Protein AF-A0A936E448-F1 (afdb_monomer_lite)

Structure (mmCIF, N/CA/C/O backbone):
data_AF-A0A936E448-F1
#
_entry.id   AF-A0A936E448-F1
#
loop_
_atom_site.group_PDB
_atom_site.id
_atom_site.type_symbol
_atom_site.label_atom_id
_atom_site.label_alt_id
_atom_site.label_comp_id
_atom_site.label_asym_id
_atom_site.label_entity_id
_atom_site.label_seq_id
_atom_site.pdbx_PDB_ins_code
_atom_site.Cartn_x
_atom_site.Cartn_y
_atom_site.Cartn_z
_atom_site.occupancy
_atom_site.B_iso_or_equiv
_atom_site.auth_seq_id
_atom_site.auth_comp_id
_atom_site.auth_asym_id
_atom_site.auth_atom_id
_atom_site.pdbx_PDB_model_num
ATOM 1 N N . MET A 1 1 ? 21.273 12.935 -18.245 1.00 67.50 1 MET A N 1
ATOM 2 C CA . MET A 1 1 ? 21.453 12.104 -17.040 1.00 67.50 1 MET A CA 1
ATOM 3 C C . MET A 1 1 ? 22.605 12.627 -16.180 1.00 67.50 1 MET A C 1
ATOM 5 O O . MET A 1 1 ? 22.310 13.150 -15.120 1.00 67.50 1 MET A O 1
ATOM 9 N N . ALA A 1 2 ? 23.853 12.652 -16.668 1.00 67.81 2 ALA A N 1
ATOM 10 C CA . ALA A 1 2 ? 25.039 13.098 -15.910 1.00 67.81 2 ALA A CA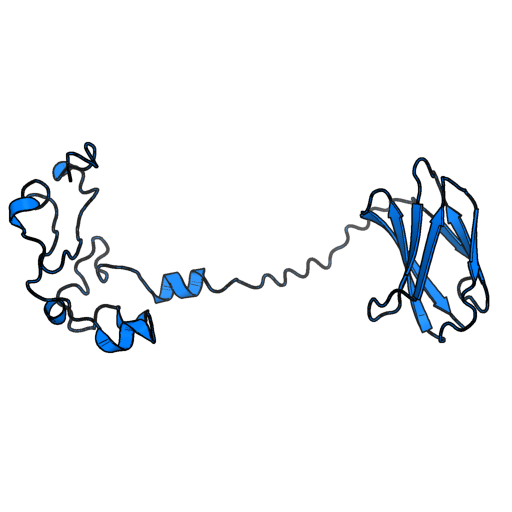 1
ATOM 11 C C . ALA A 1 2 ? 24.929 14.464 -15.194 1.00 67.81 2 ALA A C 1
ATOM 13 O O . ALA A 1 2 ? 25.466 14.628 -14.109 1.00 67.81 2 ALA A O 1
ATOM 14 N N . ARG A 1 3 ? 24.196 15.441 -15.757 1.00 77.38 3 ARG A N 1
ATOM 15 C CA . ARG A 1 3 ? 23.958 16.746 -15.102 1.00 77.38 3 ARG A CA 1
ATOM 16 C C . ARG A 1 3 ? 23.150 16.644 -13.800 1.00 77.38 3 ARG A C 1
ATOM 18 O O . ARG A 1 3 ? 23.341 17.461 -12.912 1.00 77.38 3 ARG A O 1
ATOM 25 N N . TYR A 1 4 ? 22.218 15.700 -13.729 1.00 78.06 4 TYR A N 1
ATOM 26 C CA . TYR A 1 4 ? 21.303 15.533 -12.593 1.00 78.06 4 TYR A CA 1
ATOM 27 C C . TYR A 1 4 ? 21.701 14.354 -11.702 1.00 78.06 4 TYR A C 1
ATOM 29 O O . TYR A 1 4 ? 21.376 14.342 -10.522 1.00 78.06 4 TYR A O 1
ATOM 37 N N . PHE A 1 5 ? 22.424 13.388 -12.267 1.00 79.44 5 PHE A N 1
ATOM 38 C CA . PHE A 1 5 ? 22.872 12.173 -11.603 1.00 79.44 5 PHE A CA 1
ATOM 39 C C . PHE A 1 5 ? 24.347 11.923 -11.949 1.00 79.44 5 PHE A C 1
ATOM 41 O O . PHE A 1 5 ? 24.638 11.096 -12.817 1.00 79.44 5 PHE A O 1
ATOM 48 N N . PRO A 1 6 ? 25.277 12.682 -11.344 1.00 80.50 6 PRO A N 1
ATOM 49 C CA . PRO A 1 6 ? 26.701 12.602 -11.671 1.00 80.50 6 PRO A CA 1
ATOM 50 C C . PRO A 1 6 ? 27.310 11.241 -11.311 1.00 80.50 6 PRO A C 1
ATOM 52 O O . PRO A 1 6 ? 28.178 10.754 -12.02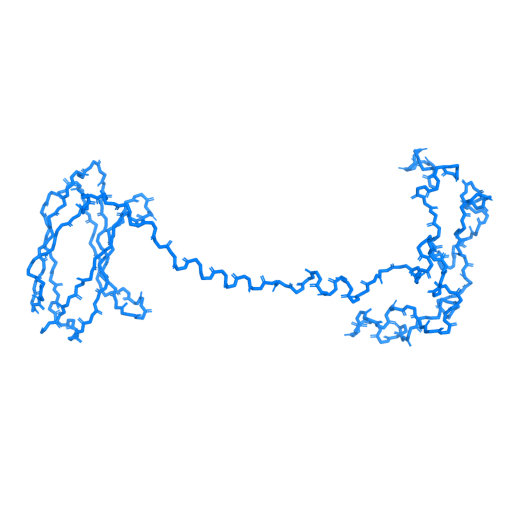8 1.00 80.50 6 PRO A O 1
ATOM 55 N N . ASP A 1 7 ? 26.789 10.592 -10.267 1.00 82.94 7 ASP A N 1
ATOM 56 C CA . ASP A 1 7 ? 27.261 9.282 -9.803 1.00 82.94 7 ASP A CA 1
ATOM 57 C C . ASP A 1 7 ? 26.657 8.112 -10.582 1.00 82.94 7 ASP A C 1
ATOM 59 O O . ASP A 1 7 ? 26.972 6.955 -10.321 1.00 82.94 7 ASP A O 1
ATOM 63 N N . ILE A 1 8 ? 25.768 8.374 -11.538 1.00 80.25 8 ILE A N 1
ATOM 64 C CA . ILE A 1 8 ? 25.227 7.342 -12.415 1.00 80.25 8 ILE A CA 1
ATOM 65 C C . ILE A 1 8 ? 26.090 7.332 -13.668 1.00 80.25 8 ILE A C 1
ATOM 67 O O . ILE A 1 8 ? 26.128 8.311 -14.422 1.00 80.25 8 ILE A O 1
ATOM 71 N N . THR A 1 9 ? 26.784 6.216 -13.885 1.00 81.00 9 THR A N 1
ATOM 72 C CA . THR A 1 9 ? 27.707 6.005 -15.006 1.00 81.00 9 THR A CA 1
ATOM 73 C C . THR A 1 9 ? 27.412 4.663 -15.665 1.00 81.00 9 THR A C 1
ATOM 75 O O . THR A 1 9 ? 26.855 3.770 -15.032 1.00 81.00 9 THR A O 1
ATOM 78 N N . ASP A 1 10 ? 27.809 4.483 -16.925 1.00 79.75 10 ASP A N 1
ATOM 79 C CA . ASP A 1 10 ? 27.659 3.183 -17.593 1.00 79.75 10 ASP A CA 1
ATOM 80 C C . ASP A 1 10 ? 28.402 2.057 -16.855 1.00 79.75 10 ASP A C 1
ATOM 82 O O . ASP A 1 10 ? 27.940 0.922 -16.780 1.00 79.75 10 ASP A O 1
ATOM 86 N N . ALA A 1 11 ? 29.563 2.391 -16.282 1.00 83.31 11 ALA A N 1
ATOM 87 C CA . ALA A 1 11 ? 30.448 1.440 -15.625 1.00 83.31 11 ALA A CA 1
ATOM 88 C C . ALA A 1 11 ? 29.843 0.849 -14.346 1.00 83.31 11 ALA A C 1
ATOM 90 O O . ALA A 1 11 ? 30.059 -0.326 -14.058 1.00 83.31 11 ALA A O 1
ATOM 91 N N . ASN A 1 12 ? 29.084 1.643 -13.583 1.00 85.44 12 ASN A N 1
ATOM 92 C CA . ASN A 1 12 ? 28.488 1.169 -12.334 1.00 85.44 12 ASN A CA 1
ATOM 93 C C . ASN A 1 12 ? 27.119 0.507 -12.502 1.00 85.44 12 ASN A C 1
ATOM 95 O O . ASN A 1 12 ? 26.625 -0.063 -11.535 1.00 85.44 12 ASN A O 1
ATOM 99 N N . LYS A 1 13 ? 26.520 0.551 -13.702 1.00 86.81 13 LYS A N 1
ATOM 100 C CA . LYS A 1 13 ? 25.227 -0.084 -14.014 1.00 86.81 13 LYS A CA 1
ATOM 101 C C . LYS A 1 13 ? 24.083 0.288 -13.059 1.00 86.81 13 LYS A C 1
ATOM 103 O O . LYS A 1 13 ? 23.093 -0.430 -12.967 1.00 86.81 13 LYS A O 1
ATOM 108 N N . ASN A 1 14 ? 24.164 1.441 -12.393 1.00 85.56 14 ASN A N 1
ATOM 109 C CA . ASN A 1 14 ? 23.089 1.908 -11.510 1.00 85.56 14 ASN A CA 1
ATOM 110 C C . ASN A 1 14 ? 21.823 2.320 -12.289 1.00 85.56 14 ASN A C 1
ATOM 112 O O . ASN A 1 14 ? 20.761 2.495 -11.698 1.00 85.56 14 ASN A O 1
ATOM 116 N N . PHE A 1 15 ? 21.930 2.485 -13.611 1.00 85.88 15 PHE A N 1
ATOM 117 C CA . PHE A 1 15 ? 20.810 2.715 -14.522 1.00 85.88 15 PHE A CA 1
ATOM 118 C C . PHE A 1 15 ? 20.906 1.755 -15.716 1.00 85.88 15 PHE A C 1
ATOM 120 O O . PHE A 1 15 ? 21.271 2.135 -16.830 1.00 85.88 15 PHE A O 1
ATOM 127 N N . ASP A 1 16 ? 20.621 0.483 -15.444 1.00 87.56 16 ASP A N 1
ATOM 128 C CA . ASP A 1 16 ? 20.720 -0.638 -16.380 1.00 87.56 16 ASP A CA 1
ATOM 129 C C . ASP A 1 16 ? 19.345 -1.280 -16.617 1.00 87.56 16 ASP A C 1
ATOM 131 O O . ASP A 1 16 ? 18.483 -1.255 -15.739 1.00 87.56 16 ASP A O 1
ATOM 135 N N . ARG A 1 17 ? 19.154 -1.865 -17.804 1.00 90.44 17 ARG A N 1
ATOM 136 C CA . ARG A 1 17 ? 17.973 -2.668 -18.169 1.00 90.44 17 ARG A CA 1
ATOM 137 C C . ARG A 1 17 ? 16.629 -1.955 -18.031 1.00 90.44 17 ARG A C 1
ATOM 139 O O . ARG A 1 17 ? 15.655 -2.531 -17.558 1.00 90.44 17 ARG A O 1
ATOM 146 N N . ASN A 1 18 ? 16.560 -0.704 -18.476 1.00 90.81 18 ASN A N 1
ATOM 147 C CA . ASN A 1 18 ? 15.324 0.077 -18.508 1.00 90.81 18 ASN A CA 1
ATOM 148 C C . ASN A 1 18 ? 14.719 0.098 -19.912 1.00 90.81 18 ASN A C 1
ATOM 150 O O . ASN A 1 18 ? 15.445 0.076 -20.904 1.00 90.81 18 ASN A O 1
ATOM 154 N N . ILE A 1 19 ? 13.394 0.212 -19.999 1.00 93.06 19 ILE A N 1
ATOM 155 C CA . ILE A 1 19 ? 12.680 0.440 -21.260 1.00 93.06 19 ILE A CA 1
ATOM 156 C C . ILE A 1 19 ? 12.337 1.929 -21.354 1.00 93.06 19 ILE A C 1
ATOM 158 O O . ILE A 1 19 ? 11.545 2.449 -20.571 1.00 93.06 19 ILE A O 1
ATOM 162 N N . LEU A 1 20 ? 12.934 2.624 -22.321 1.00 91.62 20 LEU A N 1
ATOM 163 C CA . LEU A 1 20 ? 12.786 4.061 -22.538 1.00 91.62 20 LEU A CA 1
ATOM 164 C C . LEU A 1 20 ? 12.075 4.314 -23.870 1.00 91.62 20 LEU A C 1
ATOM 166 O O . LEU A 1 20 ? 12.687 4.549 -24.912 1.00 91.62 20 LEU A O 1
ATOM 170 N N . VAL A 1 21 ? 10.748 4.235 -23.829 1.00 93.62 21 VAL A N 1
ATOM 171 C CA . VAL A 1 21 ? 9.876 4.331 -25.007 1.00 93.62 21 VAL A CA 1
ATOM 172 C C . VAL A 1 21 ? 10.023 5.688 -25.692 1.00 93.62 21 VAL A C 1
ATOM 174 O O . VAL A 1 21 ? 9.945 6.727 -25.035 1.00 93.62 21 VAL A O 1
ATOM 177 N N . LYS A 1 22 ? 10.211 5.689 -27.019 1.00 92.50 22 LYS A N 1
ATOM 178 C CA . LYS A 1 22 ? 10.402 6.895 -27.852 1.00 92.50 22 LYS A CA 1
ATOM 179 C C . LYS A 1 22 ? 11.601 7.767 -27.458 1.00 92.50 22 LYS A C 1
ATOM 181 O O . LYS A 1 22 ? 11.741 8.879 -27.971 1.00 92.50 22 LYS A O 1
ATOM 186 N N . ALA A 1 23 ? 12.469 7.296 -26.565 1.00 87.81 23 ALA A N 1
ATOM 187 C CA . ALA A 1 23 ? 13.646 8.047 -26.175 1.00 87.81 23 ALA A CA 1
ATOM 188 C C . ALA A 1 23 ? 14.740 7.916 -27.252 1.00 87.81 23 ALA A C 1
ATOM 190 O O . ALA A 1 23 ? 14.985 6.821 -27.761 1.00 87.81 23 ALA A O 1
ATOM 191 N N . PRO A 1 24 ? 15.427 9.012 -27.614 1.00 85.56 24 PRO A N 1
ATOM 192 C CA . PRO A 1 24 ? 16.502 8.965 -28.596 1.00 85.56 24 PRO A CA 1
ATOM 193 C C . PRO A 1 24 ? 17.741 8.311 -27.969 1.00 85.56 24 PRO A C 1
ATOM 195 O O . PRO A 1 24 ? 18.416 8.934 -27.149 1.00 85.56 24 PRO A O 1
ATOM 198 N N . SER A 1 25 ? 18.045 7.067 -28.348 1.00 83.06 25 SER A N 1
ATOM 199 C CA . SER A 1 25 ? 19.123 6.256 -27.750 1.00 83.06 25 SER A CA 1
ATOM 200 C C . SER A 1 25 ? 20.490 6.951 -27.749 1.00 83.06 25 SER A C 1
ATOM 202 O O . SER A 1 25 ? 21.244 6.843 -26.785 1.00 83.06 25 SER A O 1
ATOM 204 N N . ASN A 1 26 ? 20.784 7.764 -28.767 1.00 82.12 26 ASN A N 1
ATOM 205 C CA . ASN A 1 26 ? 22.023 8.539 -28.867 1.00 82.12 26 ASN A CA 1
ATOM 206 C C . ASN A 1 26 ? 22.213 9.580 -27.746 1.00 82.12 26 ASN A C 1
ATOM 208 O O . ASN A 1 26 ? 23.343 9.951 -27.451 1.00 82.12 26 ASN A O 1
ATOM 212 N N . ARG A 1 27 ? 21.143 10.042 -27.083 1.00 79.81 27 ARG A N 1
ATOM 213 C CA . ARG A 1 27 ? 21.239 10.928 -25.905 1.00 79.81 27 ARG A CA 1
ATOM 214 C C . ARG A 1 27 ? 21.542 10.175 -24.610 1.00 79.81 27 ARG A C 1
ATOM 216 O O . ARG A 1 27 ? 21.776 10.799 -23.575 1.00 79.81 27 ARG A O 1
ATOM 223 N N . TYR A 1 28 ? 21.544 8.850 -24.685 1.00 75.50 28 TYR A N 1
ATOM 224 C CA . TYR A 1 28 ? 21.855 7.927 -23.605 1.00 75.50 28 TYR A CA 1
ATOM 225 C C . TYR A 1 28 ? 23.121 7.121 -23.918 1.00 75.50 28 TYR A C 1
ATOM 227 O O . TYR A 1 28 ? 23.392 6.146 -23.231 1.00 75.50 28 TYR A O 1
ATOM 235 N N . SER A 1 29 ? 23.926 7.550 -24.901 1.00 64.81 29 SER A N 1
ATOM 236 C CA . SER A 1 29 ? 25.167 6.882 -25.330 1.00 64.81 29 SER A CA 1
ATOM 237 C C . SER A 1 29 ? 26.159 6.627 -24.190 1.00 64.81 29 SER A C 1
ATOM 239 O O . SER A 1 29 ? 26.910 5.658 -24.214 1.00 64.81 29 SER A O 1
ATOM 241 N N . ASN A 1 30 ? 26.129 7.470 -23.155 1.00 62.78 30 ASN A N 1
ATOM 242 C CA . ASN A 1 30 ? 26.953 7.334 -21.949 1.00 62.78 30 ASN A CA 1
ATOM 243 C C . ASN A 1 30 ? 26.418 6.260 -20.973 1.00 62.78 30 ASN A C 1
ATOM 245 O O . ASN A 1 30 ? 26.886 6.197 -19.840 1.00 62.78 30 ASN A O 1
ATOM 249 N N . TYR A 1 31 ? 25.396 5.501 -21.383 1.00 66.88 31 TYR A N 1
ATOM 250 C CA . TYR A 1 31 ? 24.610 4.530 -20.606 1.00 66.88 31 TYR A CA 1
ATOM 251 C C . TYR A 1 31 ? 24.110 3.373 -21.490 1.00 66.88 31 TYR A C 1
ATOM 253 O O . TYR A 1 31 ? 23.028 2.824 -21.257 1.00 66.88 31 TYR A O 1
ATOM 261 N N . SER A 1 32 ? 24.826 3.083 -22.578 1.00 63.72 32 SER A N 1
ATOM 262 C CA . SER A 1 32 ? 24.412 2.093 -23.577 1.00 63.72 32 SER A CA 1
ATOM 263 C C . SER A 1 32 ? 25.550 1.204 -24.080 1.00 63.72 32 SER A C 1
ATOM 265 O O . SER A 1 32 ? 25.315 0.381 -24.959 1.00 63.72 32 SER A O 1
ATOM 267 N N . THR A 1 33 ? 26.784 1.395 -23.599 1.00 74.44 33 THR A N 1
ATOM 268 C CA . THR A 1 33 ? 27.932 0.561 -23.996 1.00 74.44 33 THR A CA 1
ATOM 269 C C . THR A 1 33 ? 28.043 -0.653 -23.078 1.00 74.44 33 THR A C 1
ATOM 271 O O . THR A 1 33 ? 28.263 -1.769 -23.539 1.00 74.44 33 THR A O 1
ATOM 274 N N . ILE A 1 34 ? 27.870 -0.438 -21.773 1.00 82.94 34 ILE A N 1
ATOM 275 C CA . ILE A 1 34 ? 27.935 -1.468 -20.730 1.00 82.94 34 ILE A CA 1
ATOM 276 C C . ILE A 1 34 ? 26.532 -1.802 -20.204 1.00 82.94 34 ILE A C 1
ATOM 278 O O . ILE A 1 34 ? 26.230 -2.973 -19.947 1.00 82.94 34 ILE A O 1
ATOM 282 N N . SER A 1 35 ? 25.681 -0.790 -20.047 1.00 86.06 35 SER A N 1
ATOM 283 C CA . SER A 1 35 ? 24.281 -0.936 -19.650 1.00 86.06 35 SER A CA 1
ATOM 284 C C . SER A 1 35 ? 23.417 -1.322 -20.855 1.00 86.06 35 SER A C 1
ATOM 286 O O . SER A 1 35 ? 23.611 -0.839 -21.969 1.00 86.06 35 SER A O 1
ATOM 288 N N . GLN A 1 36 ? 22.432 -2.183 -20.631 1.00 87.81 36 GLN A N 1
ATOM 289 C CA . GLN A 1 36 ? 21.527 -2.755 -21.626 1.00 87.81 36 GLN A CA 1
ATOM 290 C C . GLN A 1 36 ? 20.145 -2.100 -21.546 1.00 87.81 36 GLN A C 1
ATOM 292 O O . GLN A 1 36 ? 19.140 -2.762 -21.306 1.00 87.81 36 GLN A O 1
ATOM 297 N N . ASN A 1 37 ? 20.088 -0.778 -21.714 1.00 89.38 37 ASN A N 1
ATOM 298 C CA . ASN A 1 37 ? 18.818 -0.055 -21.809 1.00 89.38 37 ASN A CA 1
ATOM 299 C C . ASN A 1 37 ? 18.190 -0.231 -23.207 1.00 89.38 37 ASN A C 1
ATOM 301 O O . ASN A 1 37 ? 18.888 -0.229 -24.221 1.00 89.38 37 ASN A O 1
ATOM 305 N N . TYR A 1 38 ? 16.865 -0.352 -23.261 1.00 91.88 38 TYR A N 1
ATOM 306 C CA . TYR A 1 38 ? 16.085 -0.617 -24.470 1.00 91.88 38 TYR A CA 1
ATOM 307 C C . TYR A 1 38 ? 15.303 0.628 -24.901 1.00 91.88 38 TYR A C 1
ATOM 309 O O . TYR A 1 38 ? 14.716 1.320 -24.071 1.00 91.88 38 TYR A O 1
ATOM 317 N N . PHE A 1 39 ? 15.260 0.897 -26.209 1.00 92.88 39 PHE A N 1
ATOM 318 C CA . PHE A 1 39 ? 14.686 2.123 -26.784 1.00 92.88 39 PHE A CA 1
ATOM 319 C C . PHE A 1 39 ? 13.653 1.806 -27.880 1.00 92.88 39 PHE A C 1
ATOM 321 O O . PHE A 1 39 ? 13.917 2.056 -29.058 1.00 92.88 39 PHE A O 1
ATOM 328 N N . PRO A 1 40 ? 12.496 1.210 -27.535 1.00 94.88 40 PRO A N 1
ATOM 329 C CA . PRO A 1 40 ? 11.447 0.925 -28.511 1.00 94.88 40 PRO A CA 1
ATOM 330 C C . PRO A 1 40 ? 10.903 2.207 -29.159 1.00 94.88 40 PRO A C 1
ATOM 332 O O . PRO A 1 40 ? 10.780 3.251 -28.506 1.00 94.88 40 PRO A O 1
ATOM 335 N N . ALA A 1 41 ? 10.557 2.120 -30.447 1.00 94.38 41 ALA A N 1
ATOM 336 C CA . ALA A 1 41 ? 10.094 3.257 -31.241 1.00 94.38 41 ALA A CA 1
ATOM 337 C C . ALA A 1 41 ? 8.662 3.679 -30.878 1.00 94.38 41 ALA A C 1
ATOM 339 O O . ALA A 1 41 ? 8.324 4.860 -30.975 1.00 94.38 41 ALA A O 1
ATOM 340 N N . GLY A 1 42 ? 7.830 2.740 -30.430 1.00 95.12 42 GLY A N 1
ATOM 341 C CA . GLY A 1 42 ? 6.466 2.979 -29.982 1.00 95.12 42 GLY A CA 1
ATOM 342 C C . GLY A 1 42 ? 6.114 2.217 -28.708 1.00 95.12 42 GLY A C 1
ATOM 343 O O . GLY A 1 42 ? 6.798 1.288 -28.290 1.00 95.12 42 GLY A O 1
ATOM 344 N N . ILE A 1 43 ? 5.004 2.616 -28.085 1.00 94.25 43 ILE A N 1
ATOM 345 C CA . ILE A 1 43 ? 4.471 1.941 -26.893 1.00 94.25 43 ILE A CA 1
ATOM 346 C C . ILE A 1 43 ? 3.987 0.516 -27.204 1.00 94.25 43 ILE A C 1
ATOM 348 O O . ILE A 1 43 ? 4.058 -0.360 -26.349 1.00 94.25 43 ILE A O 1
ATOM 352 N N . SER A 1 44 ? 3.554 0.275 -28.446 1.00 94.50 44 SER A N 1
ATOM 353 C CA . SER A 1 44 ? 3.178 -1.044 -28.962 1.00 94.50 44 SER A CA 1
ATOM 354 C C . SER A 1 44 ? 4.337 -2.036 -28.926 1.00 94.50 44 SER A C 1
ATOM 356 O O . SER A 1 44 ? 4.124 -3.212 -28.654 1.00 94.50 44 SER A O 1
ATOM 358 N N . ASP A 1 45 ? 5.565 -1.558 -29.138 1.00 96.44 45 ASP A N 1
ATOM 359 C CA . ASP A 1 45 ? 6.755 -2.410 -29.234 1.00 96.44 45 ASP A CA 1
ATOM 360 C C . ASP A 1 45 ? 7.219 -2.902 -27.855 1.00 96.44 45 ASP A C 1
ATOM 362 O O . ASP A 1 45 ? 8.042 -3.809 -27.757 1.00 96.44 45 ASP A O 1
ATOM 366 N N . VAL A 1 46 ? 6.680 -2.322 -26.775 1.00 95.75 46 VAL A N 1
ATOM 367 C CA . VAL A 1 46 ? 6.909 -2.793 -25.403 1.00 95.75 46 VAL A CA 1
ATOM 368 C C . VAL A 1 46 ? 6.239 -4.145 -25.166 1.00 95.75 46 VAL A C 1
ATOM 370 O O . VAL A 1 46 ? 6.770 -4.984 -24.439 1.00 95.75 46 VAL A O 1
ATOM 373 N N . GLY A 1 47 ? 5.090 -4.381 -25.804 1.00 96.06 47 GLY A N 1
ATOM 374 C CA . GLY A 1 47 ? 4.336 -5.621 -25.654 1.00 96.06 47 GLY A CA 1
ATOM 375 C C . GLY A 1 47 ? 3.674 -5.760 -24.284 1.00 96.06 47 GLY A C 1
ATOM 376 O O . GLY A 1 47 ? 3.808 -6.806 -23.651 1.00 96.06 47 GLY A O 1
ATOM 377 N N . PHE A 1 48 ? 2.979 -4.723 -23.811 1.00 95.62 48 PHE A N 1
ATOM 378 C CA . PHE A 1 48 ? 2.113 -4.822 -22.628 1.00 95.62 48 PHE A CA 1
ATOM 379 C C . PHE A 1 48 ? 0.966 -5.819 -22.839 1.00 95.62 48 PHE A C 1
ATOM 381 O O . PHE A 1 48 ? 0.559 -6.054 -23.975 1.00 95.62 48 PHE A O 1
ATOM 388 N N . THR A 1 49 ? 0.422 -6.368 -21.753 1.00 95.25 49 THR A N 1
ATOM 389 C CA . THR A 1 49 ? -0.763 -7.241 -21.792 1.00 95.25 49 THR A CA 1
ATOM 390 C C . THR A 1 49 ? -1.974 -6.522 -22.393 1.00 95.25 49 THR A C 1
ATOM 392 O O . THR A 1 49 ? -2.586 -7.046 -23.319 1.00 95.25 49 THR A O 1
ATOM 395 N N . ASP A 1 50 ? -2.290 -5.316 -21.909 1.00 95.56 50 ASP A N 1
ATOM 396 C CA . ASP A 1 50 ? -3.284 -4.420 -22.512 1.00 95.56 50 ASP A CA 1
ATOM 397 C C . ASP A 1 50 ? -2.984 -2.962 -22.122 1.00 95.56 50 ASP A C 1
ATOM 399 O O . ASP A 1 50 ? -3.381 -2.452 -21.074 1.00 95.56 50 ASP A O 1
ATOM 403 N N . PHE A 1 51 ? -2.267 -2.247 -22.985 1.00 94.00 51 PHE A N 1
ATOM 404 C CA . PHE A 1 51 ? -1.896 -0.866 -22.685 1.00 94.00 51 PHE A CA 1
ATOM 405 C C . PHE A 1 51 ? -3.115 0.060 -22.503 1.00 94.00 51 PHE A C 1
ATOM 407 O O . PHE A 1 51 ? -3.084 0.958 -21.661 1.00 94.00 51 PHE A O 1
ATOM 414 N N . THR A 1 52 ? -4.196 -0.149 -23.262 1.00 95.69 52 THR A N 1
ATOM 415 C CA . THR A 1 52 ? -5.394 0.702 -23.203 1.00 95.69 52 THR A CA 1
ATOM 416 C C . THR A 1 52 ? -6.196 0.441 -21.928 1.00 95.69 52 THR A C 1
ATOM 418 O O . THR A 1 52 ? -6.662 1.388 -21.293 1.00 95.69 52 THR A O 1
ATOM 421 N N . GLY A 1 53 ? -6.302 -0.821 -21.509 1.00 94.88 53 GLY A N 1
ATOM 422 C CA . GLY A 1 53 ? -6.944 -1.228 -20.258 1.00 94.88 53 GLY A CA 1
ATOM 423 C C . GLY A 1 53 ? -6.131 -0.946 -18.990 1.00 94.88 53 GLY A C 1
ATOM 424 O O . GLY A 1 53 ? -6.660 -1.104 -17.889 1.00 94.88 53 GLY A O 1
ATOM 425 N N . GLY A 1 54 ? -4.873 -0.504 -19.104 1.00 91.81 54 GLY A N 1
ATOM 426 C CA . GLY A 1 54 ? -3.981 -0.212 -17.971 1.00 91.81 54 GLY A CA 1
ATOM 427 C C . GLY A 1 54 ? -4.516 0.810 -16.966 1.00 91.81 54 GLY A C 1
ATOM 428 O O . GLY A 1 54 ? -4.229 0.728 -15.773 1.00 91.81 54 GLY A O 1
ATOM 429 N N . MET A 1 55 ? -5.339 1.758 -17.420 1.00 91.44 55 MET A N 1
ATOM 430 C CA . MET A 1 55 ? -5.968 2.741 -16.530 1.00 91.44 55 MET A CA 1
ATOM 431 C C . MET A 1 55 ? -7.056 2.142 -15.627 1.00 91.44 55 MET A C 1
ATOM 433 O O . MET A 1 55 ? -7.353 2.717 -14.582 1.00 91.44 55 MET A O 1
ATOM 437 N N . LEU A 1 56 ? -7.661 1.022 -16.030 1.00 95.56 56 LEU A N 1
ATOM 438 C CA . LEU A 1 56 ? -8.711 0.336 -15.271 1.00 95.56 56 LEU A CA 1
ATOM 439 C C . LEU A 1 56 ? -8.136 -0.765 -14.379 1.00 95.56 56 LEU A C 1
ATOM 441 O O . LEU A 1 56 ? -8.619 -0.968 -13.267 1.00 95.56 56 LEU A O 1
ATOM 445 N N . ASP A 1 57 ? -7.094 -1.445 -14.853 1.00 93.75 57 ASP A N 1
ATOM 446 C CA . ASP A 1 57 ? -6.344 -2.430 -14.085 1.00 93.75 57 ASP A CA 1
ATOM 447 C C . ASP A 1 57 ? -4.848 -2.256 -14.347 1.00 93.75 57 ASP A C 1
ATOM 449 O O . ASP A 1 57 ? -4.353 -2.477 -15.454 1.00 93.75 57 ASP A O 1
ATOM 453 N N . ILE A 1 58 ? -4.118 -1.896 -13.292 1.00 90.69 58 ILE A N 1
ATOM 454 C CA . ILE A 1 58 ? -2.675 -1.665 -13.345 1.00 90.69 58 ILE A CA 1
ATOM 455 C C . ILE A 1 58 ? -1.895 -2.903 -13.807 1.00 90.69 58 ILE A C 1
ATOM 457 O O . ILE A 1 58 ? -0.806 -2.749 -14.359 1.00 90.69 58 ILE A O 1
ATOM 461 N N . LYS A 1 59 ? -2.444 -4.119 -13.646 1.00 92.56 59 LYS A N 1
ATOM 462 C CA . LYS A 1 59 ? -1.829 -5.353 -14.159 1.00 92.56 59 LYS A CA 1
ATOM 463 C C . LYS A 1 59 ? -1.747 -5.379 -15.679 1.00 92.56 59 LYS A C 1
ATOM 465 O O . LYS A 1 59 ? -0.892 -6.064 -16.229 1.00 92.56 59 LYS A O 1
ATOM 470 N N . ASN A 1 60 ? -2.569 -4.606 -16.379 1.00 95.19 60 ASN A N 1
ATOM 471 C CA . ASN A 1 60 ? -2.503 -4.558 -17.833 1.00 95.19 60 ASN A CA 1
ATOM 472 C C . ASN A 1 60 ? -1.265 -3.796 -18.350 1.00 95.19 60 ASN A C 1
ATOM 474 O O . ASN A 1 60 ? -0.880 -3.978 -19.506 1.00 95.19 60 ASN A O 1
ATOM 478 N N . PHE A 1 61 ? -0.577 -3.034 -17.484 1.00 93.50 61 PHE A N 1
ATOM 479 C CA . PHE A 1 61 ? 0.766 -2.497 -17.742 1.00 93.50 61 PHE A CA 1
ATOM 480 C C . PHE A 1 61 ? 1.897 -3.507 -17.483 1.00 93.50 61 PHE A C 1
ATOM 482 O O . PHE A 1 61 ? 3.072 -3.158 -17.604 1.00 93.50 61 PHE A O 1
ATOM 489 N N . MET A 1 62 ? 1.587 -4.758 -17.133 1.00 93.75 62 MET A N 1
ATOM 490 C CA . MET A 1 62 ? 2.577 -5.833 -17.151 1.00 93.75 62 MET A CA 1
ATOM 491 C C . MET A 1 62 ? 2.999 -6.139 -18.585 1.00 93.75 62 MET A C 1
ATOM 493 O O . MET A 1 62 ? 2.221 -5.995 -19.530 1.00 93.75 62 MET A O 1
ATOM 497 N N . LEU A 1 63 ? 4.236 -6.598 -18.737 1.00 95.44 63 LEU A N 1
ATOM 498 C CA . LEU A 1 63 ? 4.704 -7.170 -19.988 1.00 95.44 63 LEU A CA 1
ATOM 499 C C . LEU A 1 63 ? 3.948 -8.478 -20.272 1.00 95.44 63 LEU A C 1
ATOM 501 O O . LEU A 1 63 ? 3.793 -9.330 -19.394 1.00 95.44 63 LEU A O 1
ATOM 505 N N . SER A 1 64 ? 3.464 -8.622 -21.504 1.00 94.69 64 SER A N 1
ATOM 506 C CA . SER A 1 64 ? 2.841 -9.856 -21.984 1.00 94.69 64 SER A CA 1
ATOM 507 C C . SER A 1 64 ? 3.876 -10.979 -22.103 1.00 94.69 64 SER A C 1
ATOM 509 O O . SER A 1 64 ? 5.074 -10.728 -22.239 1.00 94.69 64 SER A O 1
ATOM 511 N N . ALA A 1 65 ? 3.418 -12.233 -22.153 1.00 93.00 65 ALA A N 1
ATOM 512 C CA . ALA A 1 65 ? 4.298 -13.385 -22.380 1.00 93.00 65 ALA A CA 1
ATOM 513 C C . ALA A 1 65 ? 5.079 -13.309 -23.711 1.00 93.00 65 ALA A C 1
ATOM 515 O O . ALA A 1 65 ? 6.130 -13.927 -23.842 1.00 93.00 65 ALA A O 1
ATOM 516 N N . SER A 1 66 ? 4.572 -12.549 -24.687 1.00 95.00 66 SER A N 1
ATOM 517 C CA . SER A 1 66 ? 5.212 -12.297 -25.983 1.00 95.00 66 SER A CA 1
ATOM 518 C C . SER A 1 66 ? 6.117 -11.064 -26.010 1.00 95.00 66 SER A C 1
ATOM 520 O O . SER A 1 66 ? 6.731 -10.796 -27.04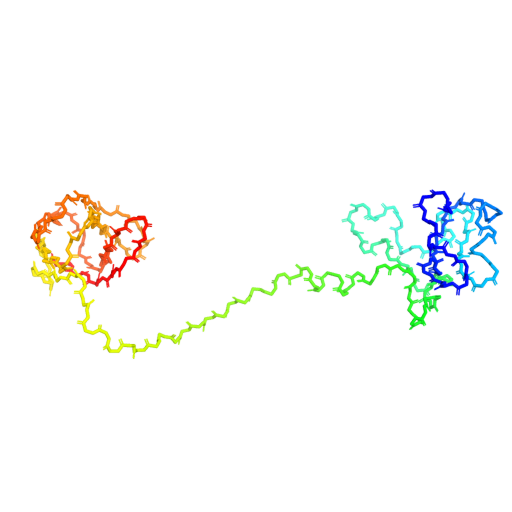2 1.00 95.00 66 SER A O 1
ATOM 522 N N . SER A 1 67 ? 6.188 -10.282 -24.928 1.00 96.44 67 SER A N 1
ATOM 523 C CA . SER A 1 67 ? 7.067 -9.114 -24.883 1.00 96.44 67 SER A CA 1
ATOM 524 C C . SER A 1 67 ? 8.526 -9.550 -25.063 1.00 96.44 67 SER A C 1
ATOM 526 O O . SER A 1 67 ? 8.975 -10.471 -24.374 1.00 96.44 67 SER A O 1
ATOM 528 N N . PRO A 1 68 ? 9.316 -8.857 -25.903 1.00 95.50 68 PRO A N 1
ATOM 529 C CA . PRO A 1 68 ? 10.745 -9.135 -26.025 1.00 95.50 68 PRO A CA 1
ATOM 530 C C . PRO A 1 68 ? 11.519 -8.841 -24.729 1.00 95.50 68 PRO A C 1
ATOM 532 O O . PRO A 1 68 ? 12.681 -9.222 -24.619 1.00 95.50 68 PRO A O 1
ATOM 535 N N . TYR A 1 69 ? 10.889 -8.177 -23.752 1.00 95.69 69 TYR A N 1
ATOM 536 C CA . TYR A 1 69 ? 11.510 -7.738 -22.503 1.00 95.69 69 TYR A CA 1
ATOM 537 C C . TYR A 1 69 ? 11.149 -8.613 -21.287 1.00 95.69 69 TYR A C 1
ATOM 539 O O . TYR A 1 69 ? 11.504 -8.279 -20.152 1.00 95.69 69 TYR A O 1
ATOM 547 N N . GLN A 1 70 ? 10.462 -9.742 -21.508 1.00 94.19 70 GLN A N 1
ATOM 548 C CA . GLN A 1 70 ? 9.923 -10.607 -20.450 1.00 94.19 70 GLN A CA 1
ATOM 549 C C . GLN A 1 70 ? 10.984 -11.389 -19.656 1.00 94.19 70 GLN A C 1
ATOM 551 O O . GLN A 1 70 ? 10.705 -11.867 -18.560 1.00 94.19 70 GLN A O 1
ATOM 556 N N . THR A 1 71 ? 12.206 -11.495 -20.178 1.00 93.44 71 THR A N 1
ATOM 557 C CA . THR A 1 71 ? 13.344 -12.152 -19.506 1.00 93.44 71 THR A CA 1
ATOM 558 C C . THR A 1 71 ? 14.598 -11.283 -19.523 1.00 93.44 71 THR A C 1
ATOM 560 O O . THR A 1 71 ? 15.721 -11.782 -19.442 1.00 93.44 71 THR A O 1
ATOM 563 N N . SER A 1 72 ? 14.427 -9.979 -19.734 1.00 93.25 72 SER A N 1
ATOM 564 C CA . SER A 1 72 ? 15.539 -9.075 -20.015 1.00 93.25 72 SER A CA 1
ATOM 565 C C . SER A 1 72 ? 16.122 -8.419 -18.773 1.00 93.25 72 SER A C 1
ATOM 567 O O . SER A 1 72 ? 17.135 -7.747 -18.915 1.00 93.25 72 SER A O 1
ATOM 569 N N . SER A 1 73 ? 15.536 -8.601 -17.586 1.00 90.88 73 SER A N 1
ATOM 570 C CA . SER A 1 73 ? 16.085 -8.110 -16.315 1.00 90.88 73 SER A CA 1
ATOM 571 C C . SER A 1 73 ? 17.373 -8.851 -15.910 1.00 90.88 73 SER A C 1
ATOM 573 O O . SER A 1 73 ? 17.711 -9.901 -16.456 1.00 90.88 73 SER A O 1
ATOM 575 N N . ILE A 1 74 ? 18.108 -8.310 -14.930 1.00 88.94 74 ILE A N 1
ATOM 576 C CA . ILE A 1 74 ? 19.350 -8.900 -14.393 1.00 88.94 74 ILE A CA 1
ATOM 577 C C . ILE A 1 74 ? 19.081 -10.268 -13.751 1.00 88.94 74 ILE A C 1
ATOM 579 O O . ILE A 1 74 ? 19.916 -11.164 -13.822 1.00 88.94 74 ILE A O 1
ATOM 583 N N . ASP A 1 75 ? 17.904 -10.435 -13.155 1.00 90.75 75 ASP A N 1
ATOM 584 C CA . ASP A 1 75 ? 17.438 -11.679 -12.541 1.00 90.75 75 ASP A CA 1
ATOM 585 C C . ASP A 1 75 ? 16.714 -12.614 -13.528 1.00 90.75 75 ASP A C 1
ATOM 587 O O . ASP A 1 75 ? 16.111 -13.603 -13.114 1.00 90.75 75 ASP A O 1
ATOM 591 N N . GLY A 1 76 ? 16.752 -12.310 -14.832 1.00 91.12 76 GLY A N 1
ATOM 592 C CA . GLY A 1 76 ? 16.089 -13.096 -15.875 1.00 91.12 76 GLY A CA 1
ATOM 593 C C . GLY A 1 76 ? 14.563 -12.972 -15.885 1.00 91.12 76 GLY A C 1
ATOM 594 O O . GLY A 1 76 ? 13.902 -13.718 -16.607 1.00 91.12 76 GLY A O 1
ATOM 595 N N . LYS A 1 77 ? 13.993 -12.046 -15.103 1.00 92.75 77 LYS A N 1
ATOM 596 C CA . LYS A 1 77 ? 12.557 -11.747 -15.094 1.00 92.75 77 LYS A CA 1
ATOM 597 C C . LYS A 1 77 ? 12.202 -10.615 -16.066 1.00 92.75 77 LYS A C 1
ATOM 599 O O . LYS A 1 77 ? 13.054 -10.054 -16.762 1.00 92.75 77 LYS A O 1
ATOM 604 N N . ALA A 1 78 ? 10.916 -10.285 -16.094 1.00 93.81 78 ALA A N 1
ATOM 605 C CA . ALA A 1 78 ? 10.371 -9.158 -16.831 1.00 93.81 78 ALA A CA 1
ATOM 606 C C . ALA A 1 78 ? 10.991 -7.845 -16.343 1.00 93.81 78 ALA A C 1
ATOM 608 O O . ALA A 1 78 ? 11.094 -7.617 -15.137 1.00 93.81 78 ALA A O 1
ATOM 609 N N . ILE A 1 79 ? 11.375 -6.965 -17.269 1.00 93.25 79 ILE A N 1
ATOM 610 C CA . ILE A 1 79 ? 11.756 -5.599 -16.897 1.00 93.25 79 ILE A CA 1
ATOM 611 C C . ILE A 1 79 ? 10.515 -4.851 -16.408 1.00 93.25 79 ILE A C 1
ATOM 613 O O . ILE A 1 79 ? 9.515 -4.756 -17.119 1.00 93.25 79 ILE A O 1
ATOM 617 N N . GLY A 1 80 ? 10.609 -4.271 -15.212 1.00 88.81 80 GLY A N 1
ATOM 618 C CA . GLY A 1 80 ? 9.553 -3.467 -14.607 1.00 88.81 80 GLY A CA 1
ATOM 619 C C . GLY A 1 80 ? 9.148 -3.976 -13.229 1.00 88.81 80 GLY A C 1
ATOM 620 O O . GLY A 1 80 ? 9.893 -4.676 -12.548 1.00 88.81 80 GLY A O 1
ATOM 621 N N . VAL A 1 81 ? 7.956 -3.575 -12.797 1.00 87.81 81 VAL A N 1
ATOM 622 C CA . VAL A 1 81 ? 7.411 -3.953 -11.492 1.00 87.81 81 VAL A CA 1
ATOM 623 C C . VAL A 1 81 ? 6.891 -5.388 -11.547 1.00 87.81 81 VAL A C 1
ATOM 625 O O . VAL A 1 81 ? 6.081 -5.726 -12.410 1.00 87.81 81 VAL A O 1
ATOM 628 N N . ASN A 1 82 ? 7.271 -6.214 -10.571 1.00 90.88 82 ASN A N 1
ATOM 629 C CA . ASN A 1 82 ? 6.551 -7.451 -10.297 1.00 90.88 82 ASN A CA 1
ATOM 630 C C . ASN A 1 82 ? 5.232 -7.108 -9.586 1.00 90.88 82 ASN A C 1
ATOM 632 O O . ASN A 1 82 ? 5.195 -6.928 -8.367 1.00 90.88 82 ASN A O 1
ATOM 636 N N . PHE A 1 83 ? 4.152 -6.957 -10.357 1.00 89.69 83 PHE A N 1
ATOM 637 C CA . PHE A 1 83 ? 2.856 -6.547 -9.815 1.00 89.69 83 PHE A CA 1
ATOM 638 C C . PHE A 1 83 ? 2.271 -7.562 -8.835 1.00 89.69 83 PHE A C 1
ATOM 640 O O . PHE A 1 83 ? 1.583 -7.148 -7.907 1.00 89.69 83 PHE A O 1
ATOM 647 N N . ASP A 1 84 ? 2.553 -8.857 -8.981 1.00 89.12 84 ASP A N 1
ATOM 648 C CA . ASP A 1 84 ? 2.062 -9.851 -8.025 1.00 89.12 84 ASP A CA 1
ATOM 649 C C . ASP A 1 84 ? 2.749 -9.695 -6.662 1.00 89.12 84 ASP A C 1
ATOM 651 O O . ASP A 1 84 ? 2.063 -9.662 -5.641 1.00 89.12 84 ASP A O 1
ATOM 655 N N . GLU A 1 85 ? 4.072 -9.498 -6.635 1.00 90.50 85 GLU A N 1
ATOM 656 C CA . GLU A 1 85 ? 4.812 -9.201 -5.397 1.00 90.50 85 GLU A CA 1
ATOM 657 C C . GLU A 1 85 ? 4.398 -7.852 -4.789 1.00 90.50 85 GLU A C 1
ATOM 659 O O . GLU A 1 85 ? 4.176 -7.761 -3.581 1.00 90.50 85 GLU A O 1
ATOM 664 N N . LEU A 1 86 ? 4.246 -6.806 -5.610 1.00 90.38 86 LEU A N 1
ATOM 665 C CA . LEU A 1 86 ? 3.818 -5.485 -5.143 1.00 90.38 86 LEU A CA 1
ATOM 666 C C . LEU A 1 86 ? 2.424 -5.542 -4.513 1.00 90.38 86 LEU A C 1
ATOM 668 O O . LEU A 1 86 ? 2.210 -5.007 -3.425 1.00 90.38 86 LEU A O 1
ATOM 672 N N . LEU A 1 87 ? 1.474 -6.186 -5.190 1.00 89.75 87 LEU A N 1
ATOM 673 C CA . LEU A 1 87 ? 0.111 -6.313 -4.692 1.00 89.75 87 LEU A CA 1
ATOM 674 C C . LEU A 1 87 ? 0.061 -7.188 -3.443 1.00 89.75 87 LEU A C 1
ATOM 676 O O . LEU A 1 87 ? -0.696 -6.875 -2.530 1.00 89.75 87 LEU A O 1
ATOM 680 N N . ASP A 1 88 ? 0.868 -8.248 -3.359 1.00 89.81 88 ASP A N 1
ATOM 681 C CA . ASP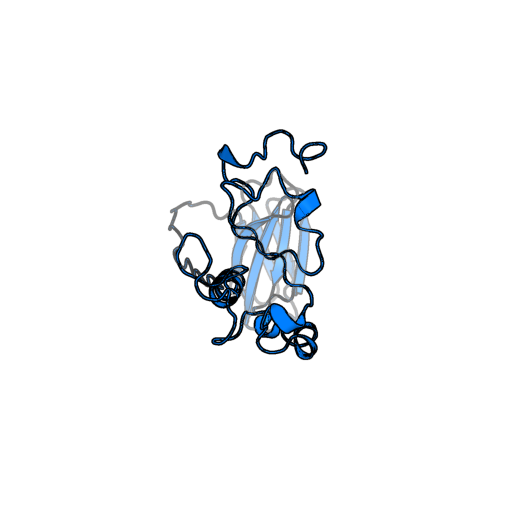 A 1 88 ? 0.948 -9.058 -2.144 1.00 89.81 88 ASP A CA 1
ATOM 682 C C . ASP A 1 88 ? 1.540 -8.282 -0.961 1.00 89.81 88 ASP A C 1
ATOM 684 O O . ASP A 1 88 ? 1.008 -8.354 0.145 1.00 89.81 88 ASP A O 1
ATOM 688 N N . ALA A 1 89 ? 2.562 -7.456 -1.198 1.00 88.56 89 ALA A N 1
ATOM 689 C CA . ALA A 1 89 ? 3.127 -6.571 -0.182 1.00 88.56 89 ALA A CA 1
ATOM 690 C C . ALA A 1 89 ? 2.142 -5.479 0.272 1.00 88.56 89 ALA A C 1
ATOM 692 O O . ALA A 1 89 ? 2.147 -5.081 1.438 1.00 88.56 89 ALA A O 1
ATOM 693 N N . GLN A 1 90 ? 1.286 -4.996 -0.634 1.00 86.31 90 GLN A N 1
ATOM 694 C CA . GLN A 1 90 ? 0.256 -3.998 -0.332 1.00 86.31 90 GLN A CA 1
ATOM 695 C C . GLN A 1 90 ? -0.980 -4.577 0.352 1.00 86.31 90 GLN A C 1
ATOM 697 O O . GLN A 1 90 ? -1.729 -3.823 0.983 1.00 86.31 90 GLN A O 1
ATOM 702 N N . LYS A 1 91 ? -1.209 -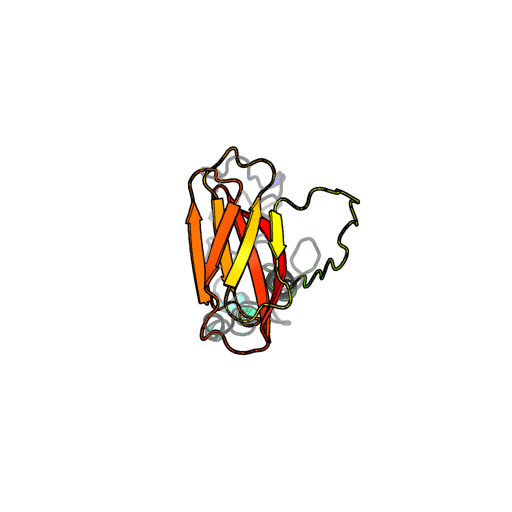5.895 0.285 1.00 87.19 91 LYS A N 1
ATOM 703 C CA . LYS A 1 91 ? -2.190 -6.533 1.162 1.00 87.19 91 LYS A CA 1
ATOM 704 C C . LYS A 1 91 ? -1.700 -6.313 2.583 1.00 87.19 91 LYS A C 1
ATOM 706 O O . LYS A 1 91 ? -0.795 -6.996 3.058 1.00 87.19 91 LYS A O 1
ATOM 711 N N . VAL A 1 92 ? -2.313 -5.356 3.281 1.00 73.44 92 VAL A N 1
ATOM 712 C CA . VAL A 1 92 ? -2.140 -5.211 4.722 1.00 73.44 92 VAL A CA 1
ATOM 713 C C . VAL A 1 92 ? -2.454 -6.579 5.299 1.00 73.44 92 VAL A C 1
ATOM 715 O O . VAL A 1 92 ? -3.616 -6.993 5.331 1.00 73.44 92 VAL A O 1
ATOM 718 N N . LYS A 1 93 ? -1.419 -7.303 5.740 1.00 66.25 93 LYS A N 1
ATOM 719 C CA . LYS A 1 93 ? -1.618 -8.443 6.621 1.00 66.25 93 LYS A CA 1
ATOM 720 C C . LYS A 1 93 ? -2.326 -7.838 7.813 1.00 66.25 93 LYS A C 1
ATOM 722 O O . LYS A 1 93 ? -1.686 -7.190 8.639 1.00 66.25 93 LYS A O 1
ATOM 727 N N . LYS A 1 94 ? -3.653 -7.990 7.879 1.00 57.19 94 LYS A N 1
ATOM 728 C CA . LYS A 1 94 ? -4.394 -7.811 9.118 1.00 57.19 94 LYS A CA 1
ATOM 729 C C . LYS A 1 94 ? -3.774 -8.823 10.063 1.00 57.19 94 LYS A C 1
ATOM 731 O O . LYS A 1 94 ? -4.179 -9.978 10.125 1.00 57.19 94 LYS A O 1
ATOM 736 N N . ARG A 1 95 ? -2.731 -8.388 10.766 1.00 53.03 95 ARG A N 1
ATOM 737 C CA . ARG A 1 95 ? -2.280 -9.009 11.989 1.00 53.03 95 ARG A CA 1
ATOM 738 C C . ARG A 1 95 ? -3.413 -8.746 12.962 1.00 53.03 95 ARG A C 1
ATOM 740 O O . ARG A 1 95 ? -3.368 -7.830 13.771 1.00 53.03 95 ARG A O 1
ATOM 747 N N . CYS A 1 96 ? -4.434 -9.590 12.886 1.00 58.94 96 CYS A N 1
ATOM 748 C CA . CYS A 1 96 ? -5.161 -10.000 14.066 1.00 58.94 96 CYS A CA 1
ATOM 749 C C . CYS A 1 96 ? -4.179 -10.829 14.906 1.00 58.94 96 CYS A C 1
ATOM 751 O O . CYS A 1 96 ? -4.369 -12.020 15.113 1.00 58.94 96 CYS A O 1
ATOM 753 N N . GLU A 1 97 ? -3.079 -10.209 15.346 1.00 58.09 97 GLU A N 1
ATOM 754 C CA . GLU A 1 97 ? -2.360 -10.699 16.503 1.00 58.09 97 GLU A CA 1
ATOM 755 C C . GLU A 1 97 ? -3.294 -10.419 17.669 1.00 58.09 97 GLU A C 1
ATOM 757 O O . GLU A 1 97 ? -3.219 -9.388 18.335 1.00 58.09 97 GLU A O 1
ATOM 762 N N . THR A 1 98 ? -4.222 -11.338 17.904 1.00 54.75 98 THR A N 1
ATOM 763 C CA . THR A 1 98 ? -4.801 -11.504 19.223 1.00 54.75 98 THR A CA 1
ATOM 764 C C . THR A 1 98 ? -3.662 -11.946 20.129 1.00 54.75 98 THR A C 1
ATOM 766 O O . THR A 1 98 ? -3.489 -13.130 20.409 1.00 54.75 98 THR A O 1
ATOM 769 N N . LYS A 1 99 ? -2.855 -10.990 20.597 1.00 53.19 99 LYS A N 1
ATOM 770 C CA . LYS A 1 99 ? -2.123 -11.157 21.847 1.00 53.19 99 LYS A CA 1
ATOM 771 C C . LYS A 1 99 ? -3.161 -11.154 22.963 1.00 53.19 99 LYS A C 1
ATOM 773 O O . LYS A 1 99 ? -3.332 -10.173 23.672 1.00 53.19 99 LYS A O 1
ATOM 778 N N . VAL A 1 100 ? -3.883 -12.261 23.094 1.00 53.19 100 VAL A N 1
ATOM 779 C CA . VAL A 1 100 ? -4.636 -12.598 24.304 1.00 53.19 100 VAL A CA 1
ATOM 780 C C . VAL A 1 100 ? -3.676 -13.294 25.255 1.00 53.19 100 VAL A C 1
ATOM 782 O O . VAL A 1 100 ? -3.762 -14.483 25.523 1.00 53.19 100 VAL A O 1
ATOM 785 N N . SER A 1 101 ? -2.696 -12.530 25.722 1.00 62.03 101 SER A N 1
ATOM 786 C CA . SER A 1 101 ? -1.954 -12.860 26.927 1.00 62.03 101 SER A CA 1
ATOM 787 C C . SER A 1 101 ? -1.793 -11.559 27.688 1.00 62.03 101 SER A C 1
ATOM 789 O O . SER A 1 101 ? -0.981 -10.707 27.330 1.00 62.03 101 SER A O 1
ATOM 791 N N . VAL A 1 102 ? -2.604 -11.399 28.726 1.00 56.56 102 VAL A N 1
ATOM 792 C CA . VAL A 1 102 ? -2.297 -10.459 29.797 1.00 56.56 102 VAL A CA 1
ATOM 793 C C . VAL A 1 102 ? -1.180 -11.128 30.587 1.00 56.56 102 VAL A C 1
ATOM 795 O O . VAL A 1 102 ? -1.295 -12.291 30.966 1.00 56.56 102 VAL A O 1
ATOM 798 N N . LYS A 1 103 ? -0.051 -10.444 30.772 1.00 48.94 103 LYS A N 1
ATOM 799 C CA . LYS A 1 103 ? 0.868 -10.841 31.833 1.00 48.94 103 LYS A CA 1
ATOM 800 C C . LYS A 1 103 ? 0.117 -10.527 33.116 1.00 48.94 103 LYS A C 1
ATOM 802 O O . LYS A 1 103 ? -0.068 -9.342 33.398 1.00 48.94 103 LYS A O 1
ATOM 807 N N . ASP A 1 104 ? -0.321 -11.556 33.838 1.00 47.34 104 ASP A N 1
ATOM 808 C CA . ASP A 1 104 ? -0.797 -11.422 35.214 1.00 47.34 104 ASP A CA 1
ATOM 809 C C . ASP A 1 104 ? 0.368 -10.884 36.036 1.00 47.34 104 ASP A C 1
ATOM 811 O O . ASP A 1 104 ? 1.198 -11.595 36.603 1.00 47.34 104 ASP A O 1
ATOM 815 N N . THR A 1 105 ? 0.499 -9.569 36.001 1.00 42.16 105 THR A N 1
ATOM 816 C CA . THR A 1 105 ? 1.295 -8.862 36.970 1.00 42.16 105 THR A CA 1
ATOM 817 C C . THR A 1 105 ? 0.371 -8.843 38.164 1.00 42.16 105 THR A C 1
ATOM 819 O O . THR A 1 105 ? -0.671 -8.195 38.116 1.00 42.16 105 THR A O 1
ATOM 822 N N . ASN A 1 106 ? 0.715 -9.609 39.198 1.00 47.22 106 ASN A N 1
ATOM 823 C CA . ASN A 1 106 ? 0.141 -9.482 40.534 1.00 47.22 106 ASN A CA 1
ATOM 824 C C . ASN A 1 106 ? 0.464 -8.079 41.086 1.00 47.22 106 ASN A C 1
ATOM 826 O O . ASN A 1 106 ? 1.198 -7.924 42.057 1.00 47.22 106 ASN A O 1
ATOM 830 N N . SER A 1 107 ? -0.024 -7.037 40.421 1.00 45.41 107 SER A N 1
ATOM 831 C CA . SER A 1 107 ? -0.004 -5.661 40.870 1.00 45.41 107 SER A CA 1
ATOM 832 C C . SER A 1 107 ? -1.316 -5.460 41.595 1.00 45.41 107 SER A C 1
ATOM 834 O O . SER A 1 107 ? -2.343 -5.140 41.007 1.00 45.41 107 SER A O 1
ATOM 836 N N . SER A 1 108 ? -1.265 -5.697 42.896 1.00 47.12 108 SER A N 1
ATOM 837 C CA . SER A 1 108 ? -2.289 -5.379 43.882 1.00 47.12 108 SER A CA 1
ATOM 838 C C . SER A 1 108 ? -2.509 -3.863 44.011 1.00 47.12 108 SER A C 1
ATOM 840 O O . SER A 1 108 ? -2.377 -3.299 45.096 1.00 47.12 108 SER A O 1
ATOM 842 N N . HIS A 1 109 ? -2.825 -3.183 42.912 1.00 55.56 109 HIS A N 1
ATOM 843 C CA . HIS A 1 109 ? -3.142 -1.761 42.894 1.00 55.56 109 HIS A CA 1
ATOM 844 C C . HIS A 1 109 ? -4.409 -1.538 42.068 1.00 55.56 109 HIS A C 1
ATOM 846 O O . HIS A 1 109 ? -4.368 -0.943 40.996 1.00 55.56 109 HIS A O 1
ATOM 852 N N . ASN A 1 110 ? -5.551 -2.016 42.575 1.00 61.31 110 ASN A N 1
ATOM 853 C CA . ASN A 1 110 ? -6.832 -1.444 42.164 1.00 61.31 110 ASN A CA 1
ATOM 854 C C . ASN A 1 110 ? -6.772 0.052 42.502 1.00 61.31 110 ASN A C 1
ATOM 856 O O . ASN A 1 110 ? -6.643 0.410 43.677 1.00 61.31 110 ASN A O 1
ATOM 860 N N . HIS A 1 111 ? -6.816 0.912 41.486 1.00 75.81 111 HIS A N 1
ATOM 861 C CA . HIS A 1 111 ? -6.747 2.367 41.661 1.00 75.81 111 HIS A CA 1
ATOM 862 C C . HIS A 1 111 ? -8.068 2.920 42.196 1.00 75.81 111 HIS A C 1
ATOM 864 O O . HIS A 1 111 ? -8.124 4.048 42.684 1.00 75.81 111 HIS A O 1
ATOM 870 N N . PHE A 1 112 ? -9.134 2.122 42.133 1.00 85.38 112 PHE A N 1
ATOM 871 C CA . PHE A 1 112 ? -10.383 2.406 42.813 1.00 85.38 112 PHE A CA 1
ATOM 872 C C . PHE A 1 112 ? -11.084 1.130 43.291 1.00 85.38 112 PHE A C 1
ATOM 874 O O . PHE A 1 112 ? -10.823 0.035 42.807 1.00 85.38 112 PHE A O 1
ATOM 881 N N . GLU A 1 113 ? -11.985 1.268 44.249 1.00 88.56 113 GLU A N 1
ATOM 882 C CA . GLU A 1 113 ? -12.936 0.243 44.674 1.00 88.56 113 GLU A CA 1
ATOM 883 C C . GLU A 1 113 ? -14.349 0.755 44.419 1.00 88.56 113 GLU A C 1
ATOM 885 O O . GLU A 1 113 ? -14.573 1.966 44.411 1.00 88.56 113 GLU A O 1
ATOM 890 N N . MET A 1 114 ? -15.294 -0.154 44.188 1.00 90.38 114 MET A N 1
ATOM 891 C CA . MET A 1 114 ? -16.688 0.194 43.926 1.00 90.38 114 MET A CA 1
ATOM 892 C C . MET A 1 114 ? -17.644 -0.708 44.695 1.00 90.38 114 MET A C 1
ATOM 894 O O . MET A 1 114 ? -17.514 -1.932 44.656 1.00 90.38 114 MET A O 1
ATOM 898 N N . TYR A 1 115 ? -18.603 -0.094 45.384 1.00 92.12 115 TYR A N 1
ATOM 899 C CA . TYR A 1 115 ? -19.612 -0.793 46.171 1.00 92.12 115 TYR A CA 1
ATOM 900 C C . TYR A 1 115 ? -20.937 -0.007 46.217 1.00 92.12 115 TYR A C 1
ATOM 902 O O . TYR A 1 115 ? -20.914 1.221 46.187 1.00 92.12 115 TYR A O 1
ATOM 910 N N . PRO A 1 116 ? -22.087 -0.687 46.333 1.00 92.81 116 PRO A N 1
ATOM 911 C CA . PRO A 1 116 ? -22.239 -2.129 46.167 1.00 92.81 116 PRO A CA 1
ATOM 912 C C . PRO A 1 116 ? -22.019 -2.543 44.700 1.00 92.81 116 PRO A C 1
ATOM 914 O O . PRO A 1 116 ? -22.133 -1.740 43.778 1.00 92.81 116 PRO A O 1
ATOM 917 N N . ASN A 1 117 ? -21.637 -3.799 44.488 1.00 90.88 117 ASN A N 1
ATOM 918 C CA . ASN A 1 117 ? -21.602 -4.427 43.170 1.00 90.88 117 ASN A CA 1
ATOM 919 C C . ASN A 1 117 ? -21.988 -5.906 43.353 1.00 90.88 117 ASN A C 1
ATOM 921 O O . ASN A 1 117 ? -21.165 -6.654 43.887 1.00 90.88 117 ASN A O 1
ATOM 925 N N . PRO A 1 118 ? -23.200 -6.342 42.964 1.00 93.75 118 PRO A N 1
ATOM 926 C CA . PRO A 1 118 ? -24.184 -5.623 42.140 1.00 93.75 118 PRO A CA 1
ATOM 927 C C . PRO A 1 118 ? -24.807 -4.368 42.780 1.00 93.75 118 PRO A C 1
ATOM 929 O O . PRO A 1 118 ? -24.850 -4.249 44.002 1.00 93.75 118 PRO A O 1
ATOM 932 N N . ALA A 1 119 ? -25.263 -3.426 41.951 1.00 93.25 119 ALA A N 1
ATOM 933 C CA . ALA A 1 119 ? -25.839 -2.140 42.354 1.00 93.25 119 ALA A CA 1
ATOM 934 C C . ALA A 1 119 ? -27.268 -1.955 41.825 1.00 93.25 119 ALA A C 1
ATOM 936 O O . ALA A 1 119 ? -27.565 -2.377 40.714 1.00 93.25 119 ALA A O 1
ATOM 937 N N . ASN A 1 120 ? -28.126 -1.269 42.588 1.00 89.81 120 ASN A N 1
ATOM 938 C CA . ASN A 1 120 ? -29.531 -1.032 42.213 1.00 89.81 120 ASN A CA 1
ATOM 939 C C . ASN A 1 120 ? -29.815 0.441 41.864 1.00 89.81 120 ASN A C 1
ATOM 941 O O . ASN A 1 120 ? -30.441 0.749 40.854 1.00 89.81 120 ASN A O 1
ATOM 945 N N . SER A 1 121 ? -29.363 1.376 42.704 1.00 88.19 121 SER A N 1
ATOM 946 C CA . SER A 1 121 ? -29.698 2.808 42.585 1.00 88.19 121 SER A CA 1
ATOM 947 C C . SER A 1 121 ? -28.477 3.720 42.572 1.00 88.19 121 SER A C 1
ATOM 949 O O . SER A 1 121 ? -28.482 4.752 41.893 1.00 88.19 121 SER A O 1
ATOM 951 N N . GLU A 1 122 ? -27.428 3.327 43.286 1.00 91.25 122 GLU A N 1
ATOM 952 C CA . GLU A 1 122 ? -26.211 4.099 43.499 1.00 91.25 122 GLU A CA 1
ATOM 953 C C . GLU A 1 122 ? -24.983 3.190 43.554 1.00 91.25 122 GLU A C 1
ATOM 955 O O . GLU A 1 122 ? -25.068 2.013 43.913 1.00 91.25 122 GLU A O 1
ATOM 960 N N . VAL A 1 123 ? -23.839 3.755 43.176 1.00 92.44 123 VAL A N 1
ATOM 961 C CA . VAL A 1 123 ? -22.522 3.138 43.321 1.00 92.44 123 VAL A CA 1
ATOM 962 C C . VAL A 1 123 ? -21.589 4.159 43.945 1.00 92.44 123 VAL A C 1
ATOM 964 O O . VAL A 1 123 ? -21.452 5.286 43.453 1.00 92.44 123 VAL A O 1
ATOM 967 N N . HIS A 1 124 ? -20.914 3.743 45.006 1.00 90.88 124 HIS A N 1
ATOM 968 C CA . HIS A 1 124 ? -19.834 4.484 45.625 1.00 90.88 124 HIS A CA 1
ATOM 969 C C . HIS A 1 124 ? -18.502 4.025 45.046 1.00 90.88 124 HIS A C 1
ATOM 971 O O . HIS A 1 124 ? -18.273 2.831 44.872 1.00 90.88 124 HIS A O 1
ATOM 977 N N . PHE A 1 125 ? -17.613 4.976 44.784 1.00 88.75 125 PHE A N 1
ATOM 978 C CA . PHE A 1 125 ? -16.245 4.738 44.355 1.00 88.75 125 PHE A CA 1
ATOM 979 C C . PHE A 1 125 ? -15.289 5.249 45.425 1.00 88.75 125 PHE A C 1
ATOM 981 O O . PHE A 1 125 ? -15.413 6.390 45.874 1.00 88.75 125 PHE A O 1
ATOM 988 N N . MET A 1 126 ? -14.321 4.420 45.798 1.00 85.00 126 MET A N 1
ATOM 989 C CA . MET A 1 126 ? -13.199 4.796 46.651 1.00 85.00 126 MET A CA 1
ATOM 990 C C . MET A 1 126 ? -11.924 4.791 45.827 1.00 85.00 126 MET A C 1
ATOM 992 O O . MET A 1 126 ? -11.473 3.728 45.419 1.00 85.00 126 MET A O 1
ATOM 996 N N . LEU A 1 127 ? -11.346 5.957 45.556 1.00 83.00 127 LEU A N 1
ATOM 997 C CA . LEU A 1 127 ? -10.105 6.051 44.792 1.00 83.00 127 LEU A CA 1
ATOM 998 C C . LEU A 1 127 ? -8.888 5.955 45.708 1.00 83.00 127 LEU A C 1
ATOM 1000 O O . LEU A 1 127 ? -8.862 6.539 46.789 1.00 83.00 127 LEU A O 1
ATOM 1004 N N . LYS A 1 128 ? -7.854 5.252 45.246 1.00 75.50 128 LYS A N 1
ATOM 1005 C CA . LYS A 1 128 ? -6.552 5.172 45.909 1.00 75.50 128 LYS A CA 1
ATOM 1006 C C . LYS A 1 128 ? -5.567 6.066 45.156 1.00 75.50 128 LYS A C 1
ATOM 1008 O O . LYS A 1 128 ? -5.388 5.904 43.954 1.00 75.50 128 LYS A O 1
ATOM 1013 N N . ASN A 1 129 ? -4.917 6.979 45.879 1.00 63.84 129 ASN A N 1
ATOM 1014 C CA . ASN A 1 129 ? -3.845 7.852 45.383 1.00 63.84 129 ASN A CA 1
ATOM 1015 C C . ASN A 1 129 ? -4.259 8.829 44.252 1.00 63.84 129 ASN A C 1
ATOM 1017 O O . ASN A 1 129 ? -3.825 8.712 43.105 1.00 63.84 129 ASN A O 1
ATOM 1021 N N . THR A 1 130 ? -5.123 9.806 44.554 1.00 62.97 130 THR A N 1
ATOM 1022 C CA . THR A 1 130 ? -5.617 10.782 43.564 1.00 62.97 130 THR A CA 1
ATOM 1023 C C . THR A 1 130 ? -4.765 12.054 43.508 1.00 62.97 130 THR A C 1
ATOM 1025 O O . THR A 1 130 ? -5.191 13.104 43.978 1.00 62.97 130 THR A O 1
ATOM 1028 N N . GLU A 1 131 ? -3.578 12.000 42.907 1.00 62.16 131 GLU A N 1
ATOM 1029 C CA . GLU A 1 131 ? -2.760 13.213 42.685 1.00 62.16 131 GLU A CA 1
ATOM 1030 C C . GLU A 1 131 ? -3.299 14.106 41.546 1.00 62.16 131 GLU A C 1
ATOM 1032 O O . GLU A 1 131 ? -2.941 15.277 41.440 1.00 62.16 131 GLU A O 1
ATOM 1037 N N . PHE A 1 132 ? -4.203 13.581 40.708 1.00 64.94 132 PHE A N 1
ATOM 1038 C CA . PHE A 1 132 ? -4.712 14.258 39.512 1.00 64.94 132 PHE A CA 1
ATOM 1039 C C . PHE A 1 132 ? -6.247 14.247 39.429 1.00 64.94 132 PHE A C 1
ATOM 1041 O O . PHE A 1 132 ? -6.895 13.312 39.922 1.00 64.94 132 PHE A O 1
ATOM 1048 N N . PRO A 1 133 ? -6.859 15.248 38.758 1.00 71.25 133 PRO A N 1
ATOM 1049 C CA . PRO A 1 133 ? -8.280 15.213 38.444 1.00 71.25 133 PRO A CA 1
ATOM 1050 C C . PRO A 1 133 ? -8.596 13.955 37.637 1.00 71.25 133 PRO A C 1
ATOM 1052 O O . PRO A 1 133 ? -7.945 13.639 36.639 1.00 71.25 133 PRO A O 1
ATOM 1055 N N . SER A 1 134 ? -9.602 13.228 38.099 1.00 81.75 134 SER A N 1
ATOM 1056 C CA . SER A 1 134 ? -9.944 11.910 37.585 1.00 81.75 134 SER A CA 1
ATOM 1057 C C . SER A 1 134 ? -11.359 11.929 37.022 1.00 81.75 134 SER A C 1
ATOM 1059 O O . SER A 1 134 ? -12.228 12.669 37.487 1.00 81.75 134 SER A O 1
ATOM 1061 N N . LYS A 1 135 ? -11.591 11.134 35.980 1.00 88.19 135 LYS A N 1
ATOM 1062 C CA . LYS A 1 135 ? -12.903 10.960 35.359 1.00 88.19 135 LYS A CA 1
ATOM 1063 C C . LYS A 1 135 ? -13.316 9.501 35.453 1.00 88.19 135 LYS A C 1
ATOM 1065 O O . LYS A 1 135 ? -12.624 8.632 34.935 1.00 88.19 135 LYS A O 1
ATOM 1070 N N . ILE A 1 136 ? -14.474 9.253 36.053 1.00 89.56 136 ILE A N 1
ATOM 1071 C CA . ILE A 1 136 ? -15.152 7.958 35.991 1.00 89.56 136 ILE A CA 1
ATOM 1072 C C . ILE A 1 136 ? -16.123 7.989 34.816 1.00 89.56 136 ILE A C 1
ATOM 1074 O O . ILE A 1 136 ? -16.880 8.946 34.654 1.00 89.56 136 ILE A O 1
ATOM 1078 N N . SER A 1 137 ? -16.089 6.956 33.979 1.00 91.94 137 SER A N 1
ATOM 1079 C CA . SER A 1 137 ? -17.002 6.769 32.850 1.00 91.94 137 SER A CA 1
ATOM 1080 C C . SER A 1 137 ? -17.616 5.380 32.927 1.00 91.94 137 SER A C 1
ATOM 1082 O O . SER A 1 137 ? -16.889 4.394 32.880 1.00 91.94 137 SER A O 1
ATOM 1084 N N . VAL A 1 138 ? -18.944 5.303 32.982 1.00 92.56 138 VAL A N 1
ATOM 1085 C CA . VAL A 1 138 ? -19.681 4.036 32.942 1.00 92.56 138 VAL A CA 1
ATOM 1086 C C . VAL A 1 138 ? -20.185 3.804 31.525 1.00 92.56 138 VAL A C 1
ATOM 1088 O O . VAL A 1 138 ? -20.828 4.676 30.929 1.00 92.56 138 VAL A O 1
ATOM 1091 N N . ARG A 1 139 ? -19.860 2.641 30.962 1.00 93.31 139 ARG A N 1
ATOM 1092 C CA . ARG A 1 139 ? -20.212 2.255 29.593 1.00 93.31 139 ARG A CA 1
ATOM 1093 C C . ARG A 1 139 ? -20.908 0.907 29.582 1.00 93.31 139 ARG A C 1
ATOM 1095 O O . ARG A 1 139 ? -20.588 0.053 30.401 1.00 93.31 139 ARG A O 1
ATOM 1102 N N . ASP A 1 140 ? -21.844 0.716 28.664 1.00 91.06 140 ASP A N 1
ATOM 1103 C CA . ASP A 1 140 ? -22.413 -0.612 28.428 1.00 91.06 140 ASP A CA 1
ATOM 1104 C C . ASP A 1 140 ? -21.490 -1.480 27.556 1.00 91.06 140 ASP A C 1
ATOM 1106 O O . ASP A 1 140 ? -20.443 -1.033 27.076 1.00 91.06 140 ASP A O 1
ATOM 1110 N N . ILE A 1 141 ? -21.899 -2.729 27.328 1.00 88.62 141 ILE A N 1
ATOM 1111 C CA . ILE A 1 141 ? -21.175 -3.702 26.494 1.00 88.62 141 ILE A CA 1
ATOM 1112 C C . ILE A 1 141 ? -21.013 -3.273 25.026 1.00 88.62 141 ILE A C 1
ATOM 1114 O O . ILE A 1 141 ? -20.165 -3.817 24.327 1.00 88.62 141 ILE A O 1
ATOM 1118 N N . THR A 1 142 ? -21.801 -2.302 24.550 1.00 89.31 142 THR A N 1
ATOM 1119 C CA . THR A 1 142 ? -21.675 -1.743 23.193 1.00 89.31 142 THR A CA 1
ATOM 1120 C C . THR A 1 142 ? -20.670 -0.588 23.136 1.00 89.31 142 THR A C 1
ATOM 1122 O O . THR A 1 142 ? -20.352 -0.087 22.060 1.00 89.31 142 THR A O 1
ATOM 1125 N N . GLY A 1 143 ? -20.154 -0.156 24.293 1.00 86.25 143 GLY A N 1
ATOM 1126 C CA . GLY A 1 143 ? -19.251 0.982 24.433 1.00 86.25 143 GLY A CA 1
ATOM 1127 C C . GLY A 1 143 ? -19.964 2.330 24.558 1.00 86.25 143 GLY A C 1
ATOM 1128 O O . GLY A 1 143 ? -19.291 3.356 24.716 1.00 86.25 143 GLY A O 1
ATOM 1129 N N . LYS A 1 144 ? -21.305 2.358 24.539 1.00 87.50 144 LYS A N 1
ATOM 1130 C CA . LYS A 1 144 ? -22.082 3.582 24.755 1.00 87.50 144 LYS A CA 1
ATOM 1131 C C . LYS A 1 144 ? -21.871 4.054 26.192 1.00 87.50 144 LYS A C 1
ATOM 1133 O O . LYS A 1 144 ? -22.052 3.306 27.151 1.00 87.50 144 LYS A O 1
ATOM 1138 N N . THR A 1 145 ? -21.476 5.317 26.340 1.00 90.00 145 THR A N 1
ATOM 1139 C CA . THR A 1 145 ? -21.311 5.943 27.657 1.00 90.00 145 THR A CA 1
ATOM 1140 C C . THR A 1 145 ? -22.677 6.319 28.213 1.00 90.00 145 THR A C 1
ATOM 1142 O O . THR A 1 145 ? -23.395 7.099 27.594 1.00 90.00 145 THR A O 1
ATOM 1145 N N . TRP A 1 146 ? -23.016 5.770 29.376 1.00 88.81 146 TRP A N 1
ATOM 1146 C CA . TRP A 1 146 ? -24.268 6.058 30.076 1.00 88.81 146 TRP A CA 1
ATOM 1147 C C . TRP A 1 146 ? -24.141 7.290 30.953 1.00 88.81 146 TRP A C 1
ATOM 1149 O O . TRP A 1 146 ? -24.940 8.217 30.865 1.00 88.81 146 TRP A O 1
ATOM 1159 N N . CYS A 1 147 ? -23.086 7.332 31.754 1.00 85.44 147 CYS A N 1
ATOM 1160 C CA . CYS A 1 147 ? -22.794 8.465 32.607 1.00 85.44 147 CYS A CA 1
ATOM 1161 C C . CYS A 1 147 ? -21.286 8.610 32.784 1.00 85.44 147 CYS A C 1
ATOM 1163 O O . CYS A 1 147 ? -20.498 7.677 32.595 1.00 85.44 147 CYS A O 1
ATOM 1165 N N . HIS A 1 148 ? -20.872 9.827 33.103 1.00 86.19 148 HIS A N 1
ATOM 1166 C CA . HIS A 1 148 ? -19.506 10.102 33.490 1.00 86.19 148 HIS A CA 1
ATOM 1167 C C . HIS A 1 148 ? -19.473 11.256 34.478 1.00 86.19 148 HIS A C 1
ATOM 1169 O O . HIS A 1 148 ? -20.334 12.133 34.450 1.00 86.19 148 HIS A O 1
ATOM 1175 N N . LYS A 1 149 ? -18.461 11.262 35.337 1.00 84.25 149 LYS A N 1
ATOM 1176 C CA . LYS A 1 149 ? -18.264 12.307 36.334 1.00 84.25 149 LYS A CA 1
ATOM 1177 C C . LYS A 1 149 ? -16.778 12.596 36.451 1.00 84.25 149 LYS A C 1
ATOM 1179 O O . LYS A 1 149 ? -15.977 11.672 36.577 1.00 84.25 149 LYS A O 1
ATOM 1184 N N . THR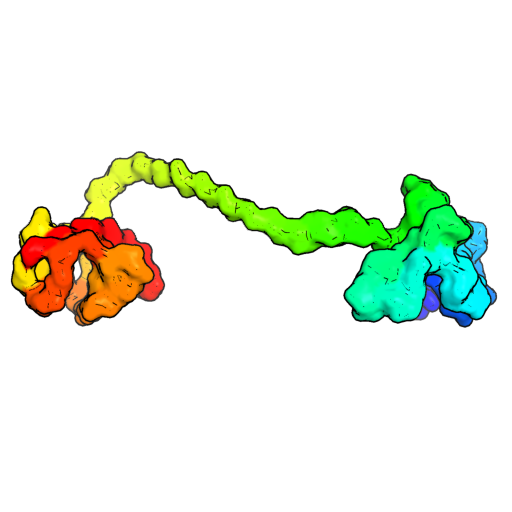 A 1 150 ? -16.425 13.870 36.355 1.00 83.62 150 THR A N 1
ATOM 1185 C CA . THR A 1 150 ? -15.060 14.363 36.567 1.00 83.62 150 THR A CA 1
ATOM 1186 C C . THR A 1 150 ? -14.985 14.958 37.961 1.00 83.62 150 THR A C 1
ATOM 1188 O O . THR A 1 150 ? -15.940 15.599 38.399 1.00 83.62 150 THR A O 1
ATOM 1191 N N . PHE A 1 151 ? -13.874 14.756 38.658 1.00 74.75 151 PHE A N 1
ATOM 1192 C CA . PHE A 1 151 ? -13.713 15.241 40.021 1.00 74.75 151 PHE A CA 1
ATOM 1193 C C . PHE A 1 151 ? -12.265 15.663 40.306 1.00 74.75 151 PHE A C 1
ATOM 1195 O O . PHE A 1 151 ? -11.324 15.006 39.844 1.00 74.75 151 PHE A O 1
ATOM 1202 N N . PRO A 1 152 ? -12.075 16.762 41.061 1.00 65.62 152 PRO A N 1
ATOM 1203 C CA . PRO A 1 152 ? -10.774 17.145 41.588 1.00 65.62 152 PRO A CA 1
ATOM 1204 C C . PRO A 1 152 ? -10.434 16.218 42.763 1.00 65.62 152 PRO A C 1
ATOM 1206 O O . PRO A 1 152 ? -11.166 16.201 43.745 1.00 65.62 152 PRO A O 1
ATOM 1209 N N . SER A 1 153 ? -9.388 15.398 42.608 1.00 65.88 153 SER A N 1
ATOM 1210 C CA . SER A 1 153 ? -8.686 14.631 43.660 1.00 65.88 153 SER A CA 1
ATOM 1211 C C . SER A 1 153 ? -9.485 14.303 44.945 1.00 65.88 153 SER A C 1
ATOM 1213 O O . SER A 1 153 ? -9.105 14.733 46.032 1.00 65.88 153 SER A O 1
ATOM 1215 N N . SER A 1 154 ? -10.606 13.583 44.831 1.00 65.31 154 SER A N 1
ATOM 1216 C CA . SER A 1 154 ? -11.431 13.160 45.976 1.00 65.31 154 SER A CA 1
ATOM 1217 C C . SER A 1 154 ? -11.300 11.658 46.186 1.00 65.31 154 SER A C 1
ATOM 1219 O O . SER A 1 154 ? -11.367 10.897 45.221 1.00 65.31 154 SER A O 1
ATOM 1221 N N . GLU A 1 155 ? -11.176 11.232 47.444 1.00 69.00 155 GLU A N 1
ATOM 1222 C CA . GLU A 1 155 ? -11.077 9.816 47.817 1.00 69.00 155 GLU A CA 1
ATOM 1223 C C . GLU A 1 155 ? -12.405 9.068 47.680 1.00 69.00 155 GLU A C 1
ATOM 1225 O O . GLU A 1 155 ? -12.399 7.862 47.452 1.00 69.00 155 GLU A O 1
ATOM 1230 N N . LYS A 1 156 ? -13.546 9.758 47.809 1.00 75.94 156 LYS A N 1
ATOM 1231 C CA . LYS A 1 156 ? -14.881 9.149 47.735 1.00 75.94 156 LYS A CA 1
ATOM 1232 C C . LYS A 1 156 ? -15.750 9.850 46.704 1.00 75.94 156 LYS A C 1
ATOM 1234 O O . LYS A 1 156 ? -15.753 11.079 46.601 1.00 75.94 156 LYS A O 1
ATOM 1239 N N . LEU A 1 157 ? -16.498 9.058 45.949 1.00 82.06 157 LEU A N 1
ATOM 1240 C CA . LEU A 1 157 ? -17.434 9.528 44.939 1.00 82.06 157 LEU A CA 1
ATOM 1241 C C . LEU A 1 157 ? -18.706 8.698 44.980 1.00 82.06 157 LEU A C 1
ATOM 1243 O O . LEU A 1 157 ? -18.662 7.493 45.176 1.00 82.06 157 LEU A O 1
ATOM 1247 N N . GLU A 1 158 ? -19.824 9.345 44.699 1.00 85.62 158 GLU A N 1
ATOM 1248 C CA . GLU A 1 158 ? -21.097 8.681 44.464 1.00 85.62 158 GLU A CA 1
ATOM 1249 C C . GLU A 1 158 ? -21.607 8.995 43.058 1.00 85.62 158 GLU A C 1
ATOM 1251 O O . GLU A 1 158 ? -21.471 10.125 42.545 1.00 85.62 158 GLU A O 1
ATOM 1256 N N . LEU A 1 159 ? -22.186 7.971 42.438 1.00 87.19 159 LEU A N 1
ATOM 1257 C CA . LEU A 1 159 ? -22.832 8.034 41.142 1.00 87.19 159 LEU A CA 1
ATOM 1258 C C . LEU A 1 159 ? -24.189 7.341 41.225 1.00 87.19 159 LEU A C 1
ATOM 1260 O O . LEU A 1 159 ? -24.267 6.156 41.544 1.00 87.19 159 LEU A O 1
ATOM 1264 N N . SER A 1 160 ? -25.248 8.068 40.877 1.00 87.31 160 SER A N 1
ATOM 1265 C CA . SER A 1 160 ? -26.551 7.444 40.677 1.00 87.31 160 SER A CA 1
ATOM 1266 C C . SER A 1 160 ? -26.528 6.612 39.396 1.00 87.31 160 SER A C 1
ATOM 1268 O O . SER A 1 160 ? -26.111 7.091 38.337 1.00 87.31 160 SER A O 1
ATOM 1270 N N . VAL A 1 161 ? -26.992 5.370 39.508 1.00 88.56 161 VAL A N 1
ATOM 1271 C CA . VAL A 1 161 ? -27.228 4.441 38.392 1.00 88.56 161 VAL A CA 1
ATOM 1272 C C . VAL A 1 161 ? -28.725 4.212 38.162 1.00 88.56 161 VAL A C 1
ATOM 1274 O O . VAL A 1 161 ? -29.133 3.311 37.434 1.00 88.56 161 VAL A O 1
ATOM 1277 N N . THR A 1 162 ? -29.565 5.049 38.773 1.00 87.19 162 THR A N 1
ATOM 1278 C CA . THR A 1 162 ? -31.020 4.938 38.678 1.00 87.19 162 THR A CA 1
ATOM 1279 C C . THR A 1 162 ? -31.475 5.090 37.225 1.00 87.19 162 THR A C 1
ATOM 1281 O O . THR A 1 162 ? -31.101 6.039 36.536 1.00 87.19 162 THR A O 1
ATOM 1284 N N . GLY A 1 163 ? -32.290 4.145 36.751 1.00 85.50 163 GLY A N 1
ATOM 1285 C CA . GLY A 1 163 ? -32.799 4.123 35.375 1.00 85.50 163 GLY A CA 1
ATOM 1286 C C . GLY A 1 163 ? -31.848 3.501 34.348 1.00 85.50 163 GLY A C 1
ATOM 1287 O O . GLY A 1 163 ? -32.207 3.405 33.173 1.00 85.50 163 GLY A O 1
ATOM 1288 N N . MET A 1 164 ? -30.661 3.046 34.763 1.00 90.75 164 MET A N 1
ATOM 1289 C CA . MET A 1 164 ? -29.825 2.200 33.916 1.00 90.75 164 MET A CA 1
ATOM 1290 C C . MET A 1 164 ? -30.448 0.797 33.817 1.00 90.75 164 MET A C 1
ATOM 1292 O O . MET A 1 164 ? -30.864 0.246 34.836 1.00 90.75 164 MET A O 1
ATOM 1296 N N . PRO A 1 165 ? -30.549 0.207 32.611 1.00 92.19 165 PRO A N 1
ATOM 1297 C CA . PRO A 1 165 ? -31.029 -1.160 32.455 1.00 92.19 165 PRO A CA 1
ATOM 1298 C C . PRO A 1 165 ? -30.206 -2.178 33.251 1.00 92.19 165 PRO A C 1
ATOM 1300 O O . PRO A 1 165 ? -29.001 -2.024 33.433 1.00 92.19 165 PRO A O 1
ATOM 1303 N N . ARG A 1 166 ? -30.849 -3.272 33.660 1.00 93.12 166 ARG A N 1
ATOM 1304 C CA . ARG A 1 166 ? -30.157 -4.414 34.268 1.00 93.12 166 ARG A CA 1
ATOM 1305 C C . ARG A 1 166 ? -29.134 -4.990 33.299 1.00 93.12 166 ARG A C 1
ATOM 1307 O O . ARG A 1 166 ? -29.448 -5.208 32.126 1.00 93.12 166 ARG A O 1
ATOM 1314 N N . GLY A 1 167 ? -27.937 -5.285 33.792 1.00 92.12 167 GLY A N 1
ATOM 1315 C CA . GLY A 1 167 ? -26.899 -5.896 32.972 1.00 92.12 167 GLY A CA 1
ATOM 1316 C C . GLY A 1 167 ? -25.477 -5.554 33.388 1.00 92.12 167 GLY A C 1
ATOM 1317 O O . GLY A 1 167 ? -25.207 -5.098 34.500 1.00 92.12 167 GLY A O 1
ATOM 1318 N N . PHE A 1 168 ? -24.554 -5.820 32.465 1.00 93.50 168 PHE A N 1
ATOM 1319 C CA . PHE A 1 168 ? -23.127 -5.608 32.663 1.00 93.50 168 PHE A CA 1
ATOM 1320 C C . PHE A 1 168 ? -22.678 -4.265 32.105 1.00 93.50 168 PHE A C 1
ATOM 1322 O O . PHE A 1 168 ? -22.961 -3.913 30.958 1.00 93.50 168 PHE A O 1
ATOM 1329 N N . TYR A 1 169 ? -21.892 -3.570 32.913 1.00 94.06 169 TYR A N 1
ATOM 1330 C CA . TYR A 1 169 ? -21.291 -2.293 32.589 1.00 94.06 169 TYR A CA 1
ATOM 1331 C C . TYR A 1 169 ? -19.794 -2.338 32.865 1.00 94.06 169 TYR A C 1
ATOM 1333 O O . TYR A 1 169 ? -19.315 -3.052 33.748 1.00 94.06 169 TYR A O 1
ATOM 1341 N N . MET A 1 170 ? -19.046 -1.550 32.105 1.00 94.06 170 MET A N 1
ATOM 1342 C CA . MET A 1 170 ? -17.629 -1.323 32.327 1.00 94.06 170 MET A CA 1
ATOM 1343 C C . MET A 1 170 ? -17.438 0.081 32.884 1.00 94.06 170 MET A C 1
ATOM 1345 O O . MET A 1 170 ? -17.832 1.072 32.263 1.00 94.06 170 MET A O 1
ATOM 1349 N N . VAL A 1 171 ? -16.831 0.160 34.061 1.00 92.94 171 VAL A N 1
ATOM 1350 C CA . VAL A 1 171 ? -16.421 1.417 34.676 1.00 92.94 171 VAL A CA 1
ATOM 1351 C C . VAL A 1 171 ? -14.966 1.659 34.324 1.00 92.94 171 VAL A C 1
ATOM 1353 O O . VAL A 1 171 ? -14.116 0.812 34.584 1.00 92.94 171 VAL A O 1
ATOM 1356 N N . LEU A 1 172 ? -14.683 2.817 33.737 1.00 91.50 172 LEU A N 1
ATOM 1357 C CA . LEU A 1 172 ? -13.341 3.249 33.370 1.00 91.50 172 LEU A CA 1
ATOM 1358 C C . LEU A 1 172 ? -12.919 4.419 34.250 1.00 91.50 172 LEU A C 1
ATOM 1360 O O . LEU A 1 172 ? -13.623 5.432 34.302 1.00 91.50 172 LEU A O 1
ATOM 1364 N N . LEU A 1 173 ? -11.747 4.299 34.867 1.00 88.19 173 LEU A N 1
ATOM 1365 C CA . LEU A 1 173 ? -11.055 5.400 35.519 1.00 88.19 173 LEU A CA 1
ATOM 1366 C C . LEU A 1 173 ? -10.072 6.028 34.529 1.00 88.19 173 LEU A C 1
ATOM 1368 O O . LEU A 1 173 ? -9.193 5.356 33.989 1.00 88.19 173 LEU A O 1
ATOM 1372 N N . ILE A 1 174 ? -10.237 7.323 34.272 1.00 87.25 174 ILE A N 1
ATOM 1373 C CA . ILE A 1 174 ? -9.474 8.076 33.279 1.00 87.25 174 ILE A CA 1
ATOM 1374 C C . ILE A 1 174 ? -8.719 9.210 33.973 1.00 87.25 174 ILE A C 1
ATOM 1376 O O . ILE A 1 174 ? -9.331 10.055 34.627 1.00 87.25 174 ILE A O 1
ATOM 1380 N N . GLN A 1 175 ? -7.405 9.267 33.763 1.00 84.19 175 GLN A N 1
ATOM 1381 C CA . GLN A 1 175 ? -6.519 10.345 34.208 1.00 84.19 175 GLN A CA 1
ATOM 1382 C C . GLN A 1 175 ? -5.667 10.819 33.029 1.00 84.19 175 GLN A C 1
ATOM 1384 O O . GLN A 1 175 ? -5.197 10.007 32.233 1.00 84.19 175 GLN A O 1
ATOM 1389 N N . ASN A 1 176 ? -5.491 12.136 32.870 1.00 81.88 176 ASN A N 1
ATOM 1390 C CA . ASN A 1 176 ? -4.712 12.734 31.771 1.00 81.88 176 ASN A CA 1
ATOM 1391 C C . ASN A 1 176 ? -5.082 12.189 30.371 1.00 81.88 176 ASN A C 1
ATOM 1393 O O . ASN A 1 176 ? -4.226 11.974 29.515 1.00 81.88 176 ASN A O 1
ATOM 1397 N N . GLY A 1 177 ? -6.372 11.912 30.147 1.00 82.50 177 GLY A N 1
ATOM 1398 C CA . GLY A 1 177 ? -6.888 11.379 28.881 1.00 82.50 177 GLY A CA 1
ATOM 1399 C C . GLY A 1 177 ? -6.608 9.891 28.627 1.00 82.50 177 GLY A C 1
ATOM 1400 O O . GLY A 1 177 ? -6.980 9.388 27.569 1.00 82.50 177 GLY A O 1
ATOM 1401 N N . ARG A 1 178 ? -5.997 9.170 29.574 1.00 83.75 178 ARG A N 1
ATOM 1402 C CA . ARG A 1 178 ? -5.716 7.730 29.481 1.00 83.75 178 ARG A CA 1
ATOM 1403 C C . ARG A 1 178 ? -6.556 6.942 30.478 1.00 83.75 178 ARG A C 1
ATOM 1405 O O . ARG A 1 178 ? -6.770 7.392 31.598 1.00 83.75 178 ARG A O 1
ATOM 1412 N N . VAL A 1 179 ? -7.017 5.761 30.067 1.00 86.88 179 VAL A N 1
ATOM 1413 C CA . VAL A 1 179 ? -7.630 4.791 30.986 1.00 86.88 179 VAL A CA 1
ATOM 1414 C C . VAL A 1 179 ? -6.515 4.200 31.840 1.00 86.88 179 VAL A C 1
ATOM 1416 O O . VAL A 1 179 ? -5.568 3.638 31.293 1.00 86.88 179 VAL A O 1
ATOM 1419 N N . ILE A 1 180 ? -6.619 4.367 33.155 1.00 85.94 180 ILE A N 1
ATOM 1420 C CA . ILE A 1 180 ? -5.628 3.875 34.121 1.00 85.94 180 ILE A CA 1
ATOM 1421 C C . ILE A 1 180 ? -6.097 2.622 34.862 1.00 85.94 180 ILE A C 1
ATOM 1423 O O . ILE A 1 180 ? -5.269 1.832 35.299 1.00 85.94 180 ILE A O 1
ATOM 1427 N N . ASP A 1 181 ? -7.411 2.424 34.977 1.00 87.38 181 ASP A N 1
ATOM 1428 C CA . ASP A 1 181 ? -8.009 1.243 35.594 1.00 87.38 181 ASP A CA 1
ATOM 1429 C C . ASP A 1 181 ? -9.419 1.015 35.028 1.00 87.38 181 ASP A C 1
ATOM 1431 O O . ASP A 1 181 ? -10.070 1.945 34.529 1.00 87.38 181 ASP A O 1
ATOM 1435 N N . SER A 1 182 ? -9.896 -0.225 35.091 1.00 90.38 182 SER A N 1
ATOM 1436 C CA . SER A 1 182 ? -11.229 -0.600 34.637 1.00 90.38 182 SER A CA 1
ATOM 1437 C C . SER A 1 182 ? -11.805 -1.754 35.446 1.00 90.38 182 SER A C 1
ATOM 1439 O O . SER A 1 182 ? -11.126 -2.757 35.652 1.00 90.38 182 SER A O 1
ATOM 1441 N N . GLN A 1 183 ? -13.077 -1.654 35.833 1.00 90.94 183 GLN A N 1
ATOM 1442 C CA . GLN A 1 183 ? -13.769 -2.696 36.599 1.00 90.94 183 GLN A CA 1
ATOM 1443 C C . GLN A 1 183 ? -15.171 -2.969 36.052 1.00 90.94 183 GLN A C 1
ATOM 1445 O O . GLN A 1 183 ? -15.816 -2.104 35.455 1.00 90.94 183 GLN A O 1
ATOM 1450 N N . LYS A 1 184 ? -15.641 -4.205 36.247 1.00 93.12 184 LYS A N 1
ATOM 1451 C CA . LYS A 1 184 ? -16.989 -4.645 35.867 1.00 93.12 184 LYS A CA 1
ATOM 1452 C C . LYS A 1 184 ? -17.998 -4.230 36.937 1.00 93.12 184 LYS A C 1
ATOM 1454 O O . LYS A 1 184 ? -17.858 -4.640 38.086 1.00 93.12 184 LYS A O 1
ATOM 1459 N N . LEU A 1 185 ? -19.053 -3.532 36.531 1.00 93.56 185 LEU A N 1
ATOM 1460 C CA . LEU A 1 185 ? -20.230 -3.215 37.340 1.00 93.56 185 LEU A CA 1
ATOM 1461 C C . LEU A 1 185 ? -21.426 -4.049 36.878 1.00 93.56 185 LEU A C 1
ATOM 1463 O O . LEU A 1 185 ? -21.676 -4.175 35.679 1.00 93.56 185 LEU A O 1
ATOM 1467 N N . VAL A 1 186 ? -22.153 -4.620 37.831 1.00 95.19 186 VAL A N 1
ATOM 1468 C CA . VAL A 1 186 ? -23.408 -5.339 37.609 1.00 95.19 186 VAL A CA 1
ATOM 1469 C C . VAL A 1 186 ? -24.546 -4.476 38.142 1.00 95.19 186 VAL A C 1
ATOM 1471 O O . VAL A 1 186 ? -24.470 -4.017 39.279 1.00 95.19 186 VAL A O 1
ATOM 1474 N N . ILE A 1 187 ? -25.573 -4.248 37.322 1.00 94.00 187 ILE A N 1
ATOM 1475 C CA . ILE A 1 187 ? -26.796 -3.539 37.724 1.00 94.00 187 ILE A CA 1
ATOM 1476 C C . ILE A 1 187 ? -27.964 -4.524 37.795 1.00 94.00 187 ILE A C 1
ATOM 1478 O O . ILE A 1 187 ? -28.188 -5.274 36.836 1.00 94.00 187 ILE A O 1
ATOM 1482 N N . GLU A 1 188 ? -28.690 -4.489 38.915 1.00 90.31 188 GLU A N 1
ATOM 1483 C CA . GLU A 1 188 ? -29.882 -5.298 39.233 1.00 90.31 188 GLU A CA 1
ATOM 1484 C C . GLU A 1 188 ? -31.158 -4.458 39.394 1.00 90.31 188 GLU A C 1
ATOM 1486 O O . GLU A 1 188 ? -31.087 -3.214 39.433 1.00 90.31 188 GLU A O 1
#

Sequence (188 aa):
MARYFPDITDANKNFDRNILVKAPSNRYSNYSTISQNYFPAGISDVGFTDFTGGMLDIKNFMLSASSPYQTSSIDGKAIGVNFDELLDAQKVKKRCETKVSVKDTNSSHNHFEMYPNPANSEVHFMLKNTEFPSKISVRDITGKTWCHKTFPSSEKLELSVTGMPRGFYMVLLIQNGRVIDSQKLVIE

pLDDT: mean 83.77, std 12.75, range [42.16, 96.44]

Secondary structure (DSSP, 8-state):
-TTT-TT--TTTTTT-S-B-TT--GGGGGGGSSSS--B--SSGGGG-BS-TTGGGT-GGGGSBPTT-TTTT-STTSS-SS--HHHHHHHHS-------------------SEEEESSSBSSEEEEEES---S-EEEEEEETT--EEEEEEESS-SEEEEE-TTPPSEEEEEEEEETTEEEEEEEEEE-

Radius of gyration: 33.39 Å; chains: 1; bounding box: 63×30×79 Å

Foldseek 3Di:
DCVVCVVDFLVVLPPALAEDECDDVVVCVRNPPNGPYHYHPHPVLQQFQAPVCCVVPVNSRFHDPPGPQQQRDPNRGHPDDPVVVVVVVVPPPPPPVPPPDDPPPVPPCPQWDWPDAQDEWKIKIFGDDQPFWKKKWKADPVRDTPDMDIDRRDRMDMDTPPPPDFDKIKIFIDGPNDGPDIDIGGYD